Protein AF-A0A1C3KWG6-F1 (afdb_monomer_lite)

Organism: Plasmodium ovale (NCBI:txid36330)

Secondary structure (DSSP, 8-state):
-----------SS-B-------S--EEES-EEEEEEE-S-EEEEEEEEEEEEE-S-EEEEEEEEEEEEE-S-EEEEEEEEEEEEE-S-EEEEEEEEEEEEEEEEEEEEEEEEEEEEEEEEEEEEEEEEEEEEEEEEEEEEEEEEEEEEEEEEEEEEEEEEEEEEEEEEEEEEEEEEEEEEEEEEEEEEEEEEEEEEEEEEEEEEEEEEEEEEE-S-EEEEEEEEEEEEE-S-EEEEEEEEEEEEE---

Structure (mmCIF, N/CA/C/O backbone):
data_AF-A0A1C3KWG6-F1
#
_entry.id   AF-A0A1C3KWG6-F1
#
loop_
_atom_site.group_PDB
_atom_site.id
_atom_site.type_symbol
_atom_site.label_atom_id
_atom_site.label_alt_id
_atom_site.label_comp_id
_atom_site.label_asym_id
_atom_site.label_entity_id
_atom_site.label_seq_id
_atom_site.pdbx_PDB_ins_code
_atom_site.Cartn_x
_atom_site.Cartn_y
_atom_site.Cartn_z
_atom_site.occupancy
_atom_site.B_iso_or_equiv
_atom_site.auth_seq_id
_atom_site.auth_comp_id
_atom_site.auth_asym_id
_atom_site.auth_atom_id
_atom_site.pdbx_PDB_model_num
ATOM 1 N N . MET A 1 1 ? 31.123 5.265 -46.800 1.00 34.03 1 MET A N 1
ATOM 2 C CA . MET A 1 1 ? 32.255 5.069 -45.873 1.00 34.03 1 MET A CA 1
ATOM 3 C C . MET A 1 1 ? 31.812 4.047 -44.842 1.00 34.03 1 MET A C 1
ATOM 5 O O . MET A 1 1 ? 31.019 4.355 -43.964 1.00 34.03 1 MET A O 1
ATOM 9 N N . ILE A 1 2 ? 32.191 2.798 -45.090 1.00 34.59 2 ILE A N 1
ATOM 10 C CA . ILE A 1 2 ? 31.928 1.645 -44.231 1.00 34.59 2 ILE A CA 1
ATOM 11 C C . ILE A 1 2 ? 32.962 1.736 -43.113 1.00 34.59 2 ILE A C 1
ATOM 13 O O . ILE A 1 2 ? 34.151 1.772 -43.416 1.00 34.59 2 ILE A O 1
ATOM 17 N N . ILE A 1 3 ? 32.532 1.834 -41.855 1.00 31.34 3 ILE A N 1
ATOM 18 C CA . ILE A 1 3 ? 33.445 1.676 -40.721 1.00 31.34 3 ILE A CA 1
ATOM 19 C C . ILE A 1 3 ? 33.146 0.328 -40.083 1.00 31.34 3 ILE A C 1
ATOM 21 O O . ILE A 1 3 ? 32.025 0.036 -39.664 1.00 31.34 3 ILE A O 1
ATOM 25 N N . GLU A 1 4 ? 34.184 -0.495 -40.131 1.00 27.67 4 GLU A N 1
ATOM 26 C CA . GLU A 1 4 ? 34.243 -1.876 -39.707 1.00 27.67 4 GLU A CA 1
ATOM 27 C C . GLU A 1 4 ? 34.117 -2.075 -38.192 1.00 27.67 4 GLU A C 1
ATOM 29 O O . GLU A 1 4 ? 34.246 -1.179 -37.361 1.00 27.67 4 GLU A O 1
ATOM 34 N N . ARG A 1 5 ? 33.851 -3.347 -37.905 1.00 47.81 5 ARG A N 1
ATOM 35 C CA . ARG A 1 5 ? 33.629 -4.051 -36.648 1.00 47.81 5 ARG A CA 1
ATOM 36 C C . ARG A 1 5 ? 34.603 -3.701 -35.518 1.00 47.81 5 ARG A C 1
ATOM 38 O O . ARG A 1 5 ? 35.808 -3.633 -35.709 1.00 47.81 5 ARG A O 1
ATOM 45 N N . SER A 1 6 ? 34.094 -3.812 -34.293 1.00 29.27 6 SER A N 1
ATOM 46 C CA . SER A 1 6 ? 34.804 -4.591 -33.275 1.00 29.27 6 SER A CA 1
ATOM 47 C C . SER A 1 6 ? 33.807 -5.473 -32.534 1.00 29.27 6 SER A C 1
ATOM 49 O O . SER A 1 6 ? 33.132 -5.058 -31.593 1.00 29.27 6 SER A O 1
ATOM 51 N N . ILE A 1 7 ? 33.673 -6.707 -33.021 1.00 38.81 7 ILE A N 1
ATOM 52 C CA . ILE A 1 7 ? 33.045 -7.804 -32.286 1.00 38.81 7 ILE A CA 1
ATOM 53 C C . ILE A 1 7 ? 34.146 -8.351 -31.368 1.00 38.81 7 ILE A C 1
ATOM 55 O O . ILE A 1 7 ? 34.765 -9.370 -31.656 1.00 38.81 7 ILE A O 1
ATOM 59 N N . GLY A 1 8 ? 34.468 -7.604 -30.311 1.00 29.92 8 GLY A N 1
ATOM 60 C CA . GLY A 1 8 ? 35.350 -8.071 -29.246 1.00 29.92 8 GLY A CA 1
ATOM 61 C C . GLY A 1 8 ? 34.594 -9.053 -28.353 1.00 29.92 8 GLY A C 1
ATOM 62 O O . GLY A 1 8 ? 33.519 -8.724 -27.853 1.00 29.92 8 GLY A O 1
ATOM 63 N N . GLN A 1 9 ? 35.135 -10.263 -28.199 1.00 33.59 9 GLN A N 1
ATOM 64 C CA . GLN A 1 9 ? 34.603 -11.363 -27.390 1.00 33.59 9 GLN A CA 1
ATOM 65 C C . GLN A 1 9 ? 34.196 -10.915 -25.977 1.00 33.59 9 GLN A C 1
ATOM 67 O O . GLN A 1 9 ? 35.022 -10.788 -25.079 1.00 33.59 9 GLN A O 1
ATOM 72 N N . TYR A 1 10 ? 32.894 -10.777 -25.758 1.00 33.31 10 TYR A N 1
ATOM 73 C CA . TYR A 1 10 ? 32.278 -10.843 -24.438 1.00 33.31 10 TYR A CA 1
ATOM 74 C C . TYR A 1 10 ? 31.124 -11.847 -24.524 1.00 33.31 10 TYR A C 1
ATOM 76 O O . TYR A 1 10 ? 30.477 -11.923 -25.574 1.00 33.31 10 TYR A O 1
ATOM 84 N N . PRO A 1 11 ? 30.870 -12.658 -23.480 1.00 33.44 11 PRO A N 1
ATOM 85 C CA . PRO A 1 11 ? 29.883 -13.726 -23.561 1.00 33.44 11 PRO A CA 1
ATOM 86 C C . PRO A 1 11 ? 28.510 -13.155 -23.941 1.00 33.44 11 PRO A C 1
ATOM 88 O O . PRO A 1 11 ? 28.054 -12.152 -23.385 1.00 33.44 11 PRO A O 1
ATOM 91 N N . LEU A 1 12 ? 27.896 -13.800 -24.935 1.00 36.06 12 LEU A N 1
ATOM 92 C CA . LEU A 1 12 ? 26.602 -13.486 -25.540 1.00 36.06 12 LEU A CA 1
ATOM 93 C C . LEU A 1 12 ? 25.554 -13.142 -24.468 1.00 36.06 12 LEU A C 1
ATOM 95 O O . LEU A 1 12 ? 25.180 -13.996 -23.668 1.00 36.06 12 LEU A O 1
ATOM 99 N N . GLY A 1 13 ? 25.058 -11.900 -24.462 1.00 32.81 13 GLY A N 1
ATOM 100 C CA .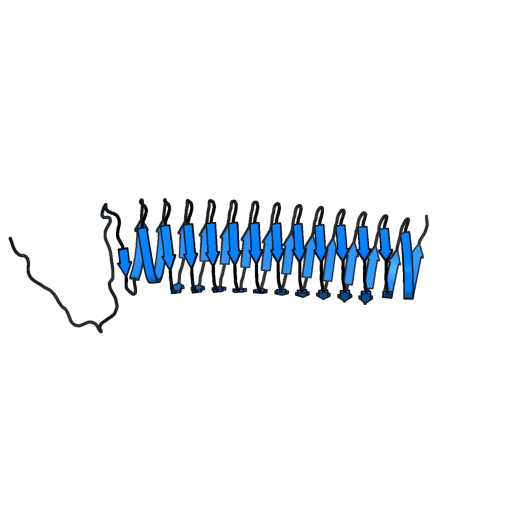 GLY A 1 13 ? 23.864 -11.547 -23.680 1.00 32.81 13 GLY A CA 1
ATOM 101 C C . GLY A 1 13 ? 23.829 -10.173 -23.010 1.00 32.81 13 GLY A C 1
ATOM 102 O O . GLY A 1 13 ? 22.926 -9.939 -22.211 1.00 32.81 13 GLY A O 1
ATOM 103 N N . CYS A 1 14 ? 24.761 -9.254 -23.281 1.00 30.66 14 CYS A N 1
ATOM 104 C CA . CYS A 1 14 ? 24.729 -7.921 -22.673 1.00 30.66 14 CYS A CA 1
ATOM 105 C C . CYS A 1 14 ? 24.905 -6.819 -23.723 1.00 30.66 14 CYS A C 1
ATOM 107 O O . CYS A 1 14 ? 26.022 -6.536 -24.142 1.00 30.66 14 CYS A O 1
ATOM 109 N N . ILE A 1 15 ? 23.804 -6.175 -24.123 1.00 42.44 15 ILE A N 1
ATOM 110 C CA . ILE A 1 15 ? 23.856 -4.947 -24.924 1.00 42.44 15 ILE A CA 1
ATOM 111 C C . ILE A 1 15 ? 23.944 -3.775 -23.936 1.00 42.44 15 ILE A C 1
ATOM 113 O O . ILE A 1 15 ? 23.009 -3.528 -23.173 1.00 42.44 15 ILE A O 1
ATOM 117 N N . ILE A 1 16 ? 25.079 -3.073 -23.919 1.00 36.88 16 ILE A N 1
ATOM 118 C CA . ILE A 1 16 ? 25.226 -1.794 -23.212 1.00 36.88 16 ILE A CA 1
ATOM 119 C C . ILE A 1 16 ? 24.807 -0.707 -24.201 1.00 36.88 16 ILE A C 1
ATOM 121 O O . ILE A 1 16 ? 25.561 -0.384 -25.115 1.00 36.88 16 ILE A O 1
ATOM 125 N N . VAL A 1 17 ? 23.602 -0.154 -24.050 1.00 44.22 17 VAL A N 1
ATOM 126 C CA . VAL A 1 17 ? 23.176 0.996 -24.858 1.00 44.22 17 VAL A CA 1
ATOM 127 C C . VAL A 1 17 ? 23.585 2.273 -24.124 1.00 44.22 17 VAL A C 1
ATOM 129 O O . VAL A 1 17 ? 23.125 2.541 -23.019 1.00 44.22 17 VAL A O 1
ATOM 132 N N . ARG A 1 18 ? 24.456 3.077 -24.738 1.00 35.81 18 ARG A N 1
ATOM 133 C CA . ARG A 1 18 ? 24.638 4.499 -24.413 1.00 35.81 18 ARG A CA 1
ATOM 134 C C . ARG A 1 18 ? 24.277 5.293 -25.664 1.00 35.81 18 ARG A C 1
ATOM 136 O O . ARG A 1 18 ? 24.975 5.161 -26.660 1.00 35.81 18 ARG A O 1
ATOM 143 N N . GLY A 1 19 ? 23.230 6.117 -25.619 1.00 35.59 19 GLY A N 1
ATOM 144 C CA . GLY A 1 19 ? 22.982 7.100 -26.680 1.00 35.59 19 GLY A CA 1
ATOM 145 C C . GLY A 1 19 ? 21.515 7.444 -26.928 1.00 35.59 19 GLY A C 1
ATOM 146 O O . GLY A 1 19 ? 20.677 6.567 -27.119 1.00 35.59 19 GLY A O 1
ATOM 147 N N . THR A 1 20 ? 21.243 8.748 -26.915 1.00 39.75 20 THR A N 1
ATOM 148 C CA . THR A 1 20 ? 19.972 9.438 -27.166 1.00 39.75 20 THR A CA 1
ATOM 149 C C . THR A 1 20 ? 19.601 9.415 -28.652 1.00 39.75 20 THR A C 1
ATOM 151 O O . THR A 1 20 ? 20.237 10.118 -29.432 1.00 39.75 20 THR A O 1
ATOM 154 N N . GLU A 1 21 ? 18.557 8.682 -29.049 1.00 36.41 21 GLU A N 1
ATOM 155 C CA . GLU A 1 21 ? 18.061 8.673 -30.437 1.00 36.41 21 GLU A CA 1
ATOM 156 C C . GLU A 1 21 ? 16.527 8.687 -30.495 1.00 36.41 21 GLU A C 1
ATOM 158 O O . GLU A 1 21 ? 15.856 8.002 -29.720 1.00 36.41 21 GLU A O 1
ATOM 163 N N . ARG A 1 22 ? 16.007 9.515 -31.413 1.00 41.75 22 ARG A N 1
ATOM 164 C CA . ARG A 1 22 ? 14.593 9.728 -31.751 1.00 41.75 22 ARG A CA 1
ATOM 165 C C . ARG A 1 22 ? 14.110 8.605 -32.665 1.00 41.75 22 ARG A C 1
ATOM 167 O O . ARG A 1 22 ? 14.510 8.592 -33.818 1.00 41.75 22 ARG A O 1
ATOM 174 N N . GLU A 1 23 ? 13.288 7.696 -32.147 1.00 38.88 23 GLU A N 1
ATOM 175 C CA . GLU A 1 23 ? 12.184 7.004 -32.842 1.00 38.88 23 GLU A CA 1
ATOM 176 C C . GLU A 1 23 ? 11.670 5.839 -31.983 1.00 38.88 23 GLU A C 1
ATOM 178 O O . GLU A 1 23 ? 12.400 5.289 -31.157 1.00 38.88 23 GLU A O 1
ATOM 183 N N . ARG A 1 24 ? 10.396 5.459 -32.179 1.00 46.84 24 ARG A N 1
ATOM 184 C CA . ARG A 1 24 ? 9.682 4.382 -31.465 1.00 46.84 24 ARG A CA 1
ATOM 185 C C . ARG A 1 24 ? 10.489 3.074 -31.443 1.00 46.84 24 ARG A C 1
ATOM 187 O O . ARG A 1 24 ? 10.349 2.228 -32.326 1.00 46.84 24 ARG A O 1
ATOM 194 N N . ARG A 1 25 ? 11.297 2.864 -30.402 1.00 53.19 25 ARG A N 1
ATOM 195 C CA . ARG A 1 25 ? 12.107 1.653 -30.236 1.00 53.19 25 ARG A CA 1
ATOM 196 C C . ARG A 1 25 ? 11.307 0.549 -29.542 1.00 53.19 25 ARG A C 1
ATOM 198 O O . ARG A 1 25 ? 10.801 0.720 -28.434 1.00 53.19 25 ARG A O 1
ATOM 205 N N . ARG A 1 26 ? 11.250 -0.622 -30.184 1.00 48.88 26 ARG A N 1
ATOM 206 C CA . ARG A 1 26 ? 11.032 -1.909 -29.509 1.00 48.88 26 ARG A CA 1
ATOM 207 C C . ARG A 1 26 ? 12.412 -2.438 -29.126 1.00 48.88 26 ARG A C 1
ATOM 209 O O . ARG A 1 26 ? 13.158 -2.858 -30.006 1.00 48.88 26 ARG A O 1
ATOM 216 N N . LYS A 1 27 ? 12.780 -2.386 -27.845 1.00 57.12 27 LYS A N 1
ATOM 217 C CA . LYS A 1 27 ? 14.028 -3.002 -27.365 1.00 57.12 27 LYS A CA 1
ATOM 218 C C . LYS A 1 27 ? 13.694 -4.356 -26.736 1.00 57.12 27 LYS A C 1
ATOM 220 O O . LYS A 1 27 ? 12.984 -4.406 -25.731 1.00 57.12 27 LYS A O 1
ATOM 225 N N . GLY A 1 28 ? 14.183 -5.440 -27.337 1.00 50.47 28 GLY A N 1
ATOM 226 C CA . GLY A 1 28 ? 14.086 -6.799 -26.800 1.00 50.47 28 GLY A CA 1
ATOM 227 C C . GLY A 1 28 ? 15.476 -7.360 -26.508 1.00 50.47 28 GLY A C 1
ATOM 228 O O . GLY A 1 28 ? 16.155 -7.740 -27.453 1.00 50.47 28 GLY A O 1
ATOM 229 N N . ALA A 1 29 ? 15.911 -7.348 -25.240 1.00 57.31 29 ALA A N 1
ATOM 230 C CA . ALA A 1 29 ? 17.139 -7.982 -24.717 1.00 57.31 29 ALA A CA 1
ATOM 231 C C . ALA A 1 29 ? 17.341 -7.652 -23.220 1.00 57.31 29 ALA A C 1
ATOM 233 O O . ALA A 1 29 ? 16.585 -6.879 -22.630 1.00 57.31 29 ALA A O 1
ATOM 234 N N . VAL A 1 30 ? 18.403 -8.207 -22.613 1.00 57.41 30 VAL A N 1
ATOM 235 C CA . VAL A 1 30 ? 18.930 -7.739 -21.322 1.00 57.41 30 VAL A CA 1
ATOM 236 C C . VAL A 1 30 ? 19.588 -6.366 -21.516 1.00 57.41 30 VAL A C 1
ATOM 238 O O . VAL A 1 30 ? 20.702 -6.291 -22.036 1.00 57.41 30 VAL A O 1
ATOM 241 N N . LEU A 1 31 ? 18.917 -5.287 -21.106 1.00 64.62 31 LEU A N 1
ATOM 242 C CA . LEU A 1 31 ? 19.487 -3.935 -21.136 1.00 64.62 31 LEU A CA 1
ATOM 243 C C . LEU A 1 31 ? 20.163 -3.645 -19.795 1.00 64.62 31 LEU A C 1
ATOM 245 O O . LEU A 1 31 ? 19.553 -3.811 -18.735 1.00 64.62 31 LEU A O 1
ATOM 249 N N . LYS A 1 32 ? 21.433 -3.230 -19.836 1.00 60.09 32 LYS A N 1
ATOM 250 C CA . LYS A 1 32 ? 22.165 -2.761 -18.652 1.00 60.09 32 LYS A CA 1
ATOM 251 C C . LYS A 1 32 ? 22.670 -1.340 -18.872 1.00 60.09 32 LYS A C 1
ATOM 253 O O . LYS A 1 32 ? 23.411 -1.116 -19.827 1.00 60.09 32 LYS A O 1
ATOM 258 N N . GLY A 1 33 ? 22.346 -0.410 -17.974 1.00 68.19 33 GLY A N 1
ATOM 259 C CA . GLY A 1 33 ? 22.846 0.965 -18.070 1.00 68.19 33 GLY A CA 1
ATOM 260 C C . GLY A 1 33 ? 21.931 2.019 -17.454 1.00 68.19 33 GLY A C 1
ATOM 261 O O . GLY A 1 33 ? 21.062 1.701 -16.651 1.00 68.19 33 GLY A O 1
ATOM 262 N N . ASN A 1 34 ? 22.175 3.280 -17.811 1.00 65.44 34 ASN A N 1
ATOM 263 C CA . ASN A 1 34 ? 21.267 4.380 -17.504 1.00 65.44 34 ASN A CA 1
ATOM 264 C C . ASN A 1 34 ? 20.512 4.745 -18.786 1.00 65.44 34 ASN A C 1
ATOM 266 O O . ASN A 1 34 ? 21.134 5.285 -19.705 1.00 65.44 34 ASN A O 1
ATOM 270 N N . ASP A 1 35 ? 19.207 4.491 -18.835 1.00 69.75 35 ASP A N 1
ATOM 271 C CA . ASP A 1 35 ? 18.368 4.854 -19.976 1.00 69.75 35 ASP A CA 1
ATOM 272 C C . ASP A 1 35 ? 17.590 6.137 -19.657 1.00 69.75 35 ASP A C 1
ATOM 274 O O . ASP A 1 35 ? 16.872 6.226 -18.664 1.00 69.75 35 ASP A O 1
ATOM 278 N N . ASN A 1 36 ? 17.730 7.154 -20.510 1.00 70.38 36 ASN A N 1
ATOM 279 C CA . ASN A 1 36 ? 16.960 8.396 -20.424 1.00 70.38 36 ASN A CA 1
ATOM 280 C C . ASN A 1 36 ? 16.090 8.528 -21.675 1.00 70.38 36 ASN A C 1
ATOM 282 O O . ASN A 1 36 ? 16.565 9.011 -22.707 1.00 70.38 36 ASN A O 1
ATOM 286 N N . GLU A 1 37 ? 14.824 8.125 -21.589 1.00 68.25 37 GLU A N 1
ATOM 287 C CA . GLU A 1 37 ? 13.905 8.144 -22.732 1.00 68.25 37 GLU A CA 1
ATOM 288 C C . GLU A 1 37 ? 12.893 9.292 -22.607 1.00 68.25 37 GLU A C 1
ATOM 290 O O . GLU A 1 37 ? 12.307 9.550 -21.550 1.00 68.25 37 GLU A O 1
ATOM 295 N N . ARG A 1 38 ? 12.739 10.050 -23.699 1.00 63.03 38 ARG A N 1
ATOM 296 C CA . ARG A 1 38 ? 11.877 11.243 -23.754 1.00 63.03 38 ARG A CA 1
ATOM 297 C C . ARG A 1 38 ? 10.546 11.002 -24.469 1.00 63.03 38 ARG A C 1
ATOM 299 O O . ARG A 1 38 ? 9.692 11.867 -24.381 1.00 63.03 38 ARG A O 1
ATOM 306 N N . GLU A 1 39 ? 10.382 9.862 -25.136 1.00 65.31 39 GLU A N 1
ATOM 307 C CA . GLU A 1 39 ? 9.211 9.520 -25.953 1.00 65.31 39 GLU A CA 1
ATOM 308 C C . GLU A 1 39 ? 8.682 8.116 -25.612 1.00 65.31 39 GLU A C 1
ATOM 310 O O . GLU A 1 39 ? 9.255 7.383 -24.796 1.00 65.31 39 GLU A O 1
ATOM 315 N N . ARG A 1 40 ? 7.576 7.726 -26.259 1.00 68.19 40 ARG A N 1
ATOM 316 C CA . ARG A 1 40 ? 6.922 6.433 -26.037 1.00 68.19 40 ARG A CA 1
ATOM 317 C C . ARG A 1 40 ? 7.730 5.260 -26.556 1.00 68.19 40 ARG A C 1
ATOM 319 O O . ARG A 1 40 ? 8.132 5.239 -27.719 1.00 68.19 40 ARG A O 1
ATOM 326 N N . HIS A 1 41 ? 7.847 4.229 -25.734 1.00 71.56 41 HIS A N 1
ATOM 327 C CA . HIS A 1 41 ? 8.634 3.054 -26.073 1.00 71.56 41 HIS A CA 1
ATOM 328 C C . HIS A 1 41 ? 8.120 1.789 -25.369 1.00 71.56 41 HIS A C 1
ATOM 330 O O . HIS A 1 41 ? 7.331 1.843 -24.421 1.00 71.56 41 HIS A O 1
ATOM 336 N N . LEU A 1 42 ? 8.534 0.637 -25.900 1.00 75.81 42 LEU A N 1
ATOM 337 C CA . LEU A 1 42 ? 8.199 -0.694 -25.396 1.00 75.81 42 LEU A CA 1
ATOM 338 C C . LEU A 1 42 ? 9.499 -1.440 -25.101 1.00 75.81 42 LEU A C 1
ATOM 340 O O . LEU A 1 42 ? 10.281 -1.713 -26.019 1.00 75.81 42 LEU A O 1
ATOM 344 N N . LYS A 1 43 ? 9.704 -1.797 -23.832 1.00 76.00 43 LYS A N 1
ATOM 345 C CA . LYS A 1 43 ? 10.835 -2.623 -23.399 1.00 76.00 43 LYS A CA 1
ATOM 346 C C . LYS A 1 43 ? 10.330 -3.991 -22.971 1.00 76.00 43 LYS A C 1
ATOM 348 O O . LYS A 1 43 ? 9.451 -4.093 -22.115 1.00 76.00 43 LYS A O 1
ATOM 353 N N . ILE A 1 44 ? 10.898 -5.039 -23.557 1.00 77.88 44 ILE A N 1
ATOM 354 C CA . ILE A 1 44 ? 10.585 -6.423 -23.196 1.00 77.88 44 ILE A CA 1
ATOM 355 C C . ILE A 1 44 ? 11.886 -7.135 -22.830 1.00 77.88 44 ILE A C 1
ATOM 357 O O . ILE A 1 44 ? 12.805 -7.204 -23.645 1.00 77.88 44 ILE A O 1
ATOM 361 N N . GLY A 1 45 ? 11.971 -7.674 -21.614 1.00 80.00 45 GLY A N 1
ATOM 362 C CA . GLY A 1 45 ? 13.127 -8.448 -21.159 1.00 80.00 45 GLY A CA 1
ATOM 363 C C . GLY A 1 45 ? 13.583 -8.119 -19.740 1.00 80.00 45 GLY A C 1
ATOM 364 O O . GLY A 1 45 ? 12.805 -7.668 -18.900 1.00 80.00 45 GLY A O 1
ATOM 365 N N . ALA A 1 46 ? 14.856 -8.399 -19.451 1.00 78.81 46 ALA A N 1
ATOM 366 C CA . ALA A 1 46 ? 15.457 -8.092 -18.158 1.00 78.81 46 ALA A CA 1
ATOM 367 C C . ALA A 1 46 ? 16.173 -6.734 -18.210 1.00 78.81 46 ALA A C 1
ATOM 369 O O . ALA A 1 46 ? 17.230 -6.617 -18.827 1.00 78.81 46 ALA A O 1
ATOM 370 N N . LEU A 1 47 ? 15.623 -5.713 -17.557 1.00 78.69 47 LEU A N 1
ATOM 371 C CA . LEU A 1 47 ? 16.244 -4.391 -17.463 1.00 78.69 47 LEU A CA 1
ATOM 372 C C . LEU A 1 47 ? 16.998 -4.272 -16.143 1.00 78.69 47 LEU A C 1
ATOM 374 O O . LEU A 1 47 ? 16.477 -4.637 -15.084 1.00 78.69 47 LEU A O 1
ATOM 378 N N . LYS A 1 48 ? 18.233 -3.773 -16.191 1.00 78.56 48 LYS A N 1
ATOM 379 C CA . LYS A 1 48 ? 19.030 -3.520 -14.992 1.00 78.56 48 LYS A CA 1
ATOM 380 C C . LYS A 1 48 ? 19.712 -2.157 -15.053 1.00 78.56 48 LYS A C 1
ATOM 382 O O . LYS A 1 48 ? 20.569 -1.949 -15.906 1.00 78.56 48 LYS A O 1
ATOM 387 N N . GLY A 1 49 ? 19.459 -1.293 -14.075 1.00 78.81 49 GLY A N 1
ATOM 388 C CA . GLY A 1 49 ? 20.136 0.002 -13.981 1.00 78.81 49 GLY A CA 1
ATOM 389 C C . GLY A 1 49 ? 19.224 1.130 -13.522 1.00 78.81 49 GLY A C 1
ATOM 390 O O . GLY A 1 49 ? 18.359 0.888 -12.685 1.00 78.81 49 GLY A O 1
ATOM 391 N N . ASN A 1 50 ? 19.471 2.353 -13.998 1.00 77.31 50 ASN A N 1
ATOM 392 C CA . ASN A 1 50 ? 18.605 3.490 -13.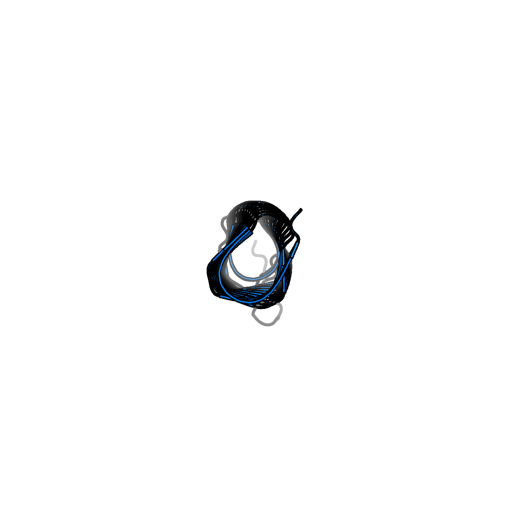692 1.00 77.31 50 ASN A CA 1
ATOM 393 C C . ASN A 1 50 ? 17.851 3.930 -14.948 1.00 77.31 50 ASN A C 1
ATOM 395 O O . ASN A 1 50 ? 18.478 4.427 -15.884 1.00 77.31 50 ASN A O 1
ATOM 399 N N . ASP A 1 51 ? 16.529 3.825 -14.933 1.00 77.50 51 ASP A N 1
ATOM 400 C CA . ASP A 1 51 ? 15.688 4.253 -16.047 1.00 77.50 51 ASP A CA 1
ATOM 401 C C . ASP A 1 51 ? 14.970 5.550 -15.657 1.00 77.50 51 ASP A C 1
ATOM 403 O O . ASP A 1 51 ? 14.253 5.597 -14.659 1.00 77.50 51 ASP A O 1
ATOM 407 N N . ASN A 1 52 ? 15.162 6.626 -16.427 1.00 78.69 52 ASN A N 1
ATOM 408 C CA . ASN A 1 52 ? 14.390 7.859 -16.271 1.00 78.69 52 ASN A CA 1
ATOM 409 C C . ASN A 1 52 ? 13.554 8.121 -17.520 1.00 78.69 52 ASN A C 1
ATOM 411 O O . ASN A 1 52 ? 14.088 8.415 -18.594 1.00 78.69 52 ASN A O 1
ATOM 415 N N . GLU A 1 53 ? 12.236 8.095 -17.365 1.00 74.19 53 GLU A N 1
ATOM 416 C CA . GLU A 1 53 ? 11.315 8.151 -18.496 1.00 74.19 53 GLU A CA 1
ATOM 417 C C . GLU A 1 53 ? 10.309 9.284 -18.304 1.00 74.19 53 GLU A C 1
ATOM 419 O O . GLU A 1 53 ? 9.735 9.488 -17.228 1.00 74.19 53 GLU A O 1
ATOM 424 N N . ARG A 1 54 ? 10.177 10.113 -19.344 1.00 71.69 54 ARG A N 1
ATOM 425 C CA . ARG A 1 54 ? 9.360 11.333 -19.278 1.00 71.69 54 ARG A CA 1
ATOM 426 C C . ARG A 1 54 ? 7.938 11.148 -19.792 1.00 71.69 54 ARG A C 1
ATOM 428 O O . ARG A 1 54 ? 7.076 11.898 -19.362 1.00 71.69 54 ARG A O 1
ATOM 435 N N . GLU A 1 55 ? 7.716 10.178 -20.673 1.00 73.25 55 GLU A N 1
ATOM 436 C CA . GLU A 1 55 ? 6.439 9.937 -21.349 1.00 73.25 55 GLU A CA 1
ATOM 437 C C . GLU A 1 55 ? 5.987 8.471 -21.229 1.00 73.25 55 GLU A C 1
ATOM 439 O O . GLU A 1 55 ? 6.664 7.627 -20.637 1.00 73.25 55 GLU A O 1
ATOM 444 N N . ARG A 1 56 ? 4.829 8.170 -21.837 1.00 71.81 56 ARG A N 1
ATOM 445 C CA . ARG A 1 56 ? 4.150 6.876 -21.736 1.00 71.81 56 ARG A CA 1
ATOM 446 C C . ARG A 1 56 ? 4.975 5.715 -22.255 1.00 71.81 56 ARG A C 1
ATOM 448 O O . ARG A 1 56 ? 5.356 5.713 -23.422 1.00 71.81 56 ARG A O 1
ATOM 455 N N . HIS A 1 57 ? 5.087 4.658 -21.474 1.00 76.81 57 HIS A N 1
ATOM 456 C CA . HIS A 1 57 ? 5.827 3.474 -21.888 1.00 76.81 57 HIS A CA 1
ATOM 457 C C . HIS A 1 57 ? 5.246 2.193 -21.283 1.00 76.81 57 HIS A C 1
ATOM 459 O O . HIS A 1 57 ? 4.445 2.215 -20.343 1.00 76.81 57 HIS A O 1
ATOM 465 N N . LEU A 1 58 ? 5.629 1.068 -21.884 1.00 81.94 58 LEU A N 1
ATOM 466 C CA . LEU A 1 58 ? 5.257 -0.274 -21.450 1.00 81.94 58 LEU A CA 1
ATOM 467 C C . LEU A 1 58 ? 6.532 -1.081 -21.211 1.00 81.94 58 LEU A C 1
ATOM 469 O O . LEU A 1 58 ? 7.331 -1.273 -22.132 1.00 81.94 58 LEU A O 1
ATOM 473 N N . LYS A 1 59 ? 6.703 -1.575 -19.985 1.00 82.88 59 LYS A N 1
ATOM 474 C CA . LYS A 1 59 ? 7.790 -2.484 -19.618 1.00 82.88 59 LYS A CA 1
ATOM 475 C C . LYS A 1 59 ? 7.226 -3.853 -19.282 1.00 82.88 59 LYS A C 1
ATOM 477 O O . LYS A 1 59 ? 6.354 -3.976 -18.425 1.00 82.88 59 LYS A O 1
ATOM 482 N N . VAL A 1 60 ? 7.742 -4.889 -19.933 1.00 83.94 60 VAL A N 1
ATOM 483 C CA . VAL A 1 60 ? 7.356 -6.278 -19.666 1.00 83.94 60 VAL A CA 1
ATOM 484 C C . VAL A 1 60 ? 8.598 -7.102 -19.350 1.00 83.94 60 VAL A C 1
ATOM 486 O O . VAL A 1 60 ? 9.475 -7.256 -20.197 1.00 83.94 60 VAL A O 1
ATOM 489 N N . GLY A 1 61 ? 8.676 -7.656 -18.142 1.00 84.75 61 GLY A N 1
ATOM 490 C CA . GLY A 1 61 ? 9.746 -8.565 -17.736 1.00 84.75 61 GLY A CA 1
ATOM 491 C C . GLY A 1 61 ? 10.310 -8.289 -16.344 1.00 84.75 61 GLY A C 1
ATOM 492 O O . GLY A 1 61 ? 9.581 -7.966 -15.407 1.00 84.75 61 GLY A O 1
ATOM 493 N N . ALA A 1 62 ? 11.616 -8.502 -16.181 1.00 84.19 62 ALA A N 1
ATOM 494 C CA . ALA A 1 62 ? 12.295 -8.373 -14.894 1.00 84.19 62 ALA A CA 1
ATOM 495 C C . ALA A 1 62 ? 13.054 -7.045 -14.824 1.00 84.19 62 ALA A C 1
ATOM 497 O O . ALA A 1 62 ? 14.055 -6.865 -15.509 1.00 84.19 62 ALA A O 1
ATOM 498 N N . LEU A 1 63 ? 12.600 -6.136 -13.972 1.00 83.38 63 LEU A N 1
ATOM 499 C CA . LEU A 1 63 ? 13.150 -4.798 -13.793 1.00 83.38 63 LEU A CA 1
ATOM 500 C C . LEU A 1 63 ? 13.945 -4.762 -12.492 1.00 83.38 63 LEU A C 1
ATOM 502 O O . LEU A 1 63 ? 13.422 -5.107 -11.431 1.00 83.38 63 LEU A O 1
ATOM 506 N N . LYS A 1 64 ? 15.230 -4.407 -12.557 1.00 84.69 64 LYS A N 1
ATOM 507 C CA . LYS A 1 64 ? 16.090 -4.322 -11.374 1.00 84.69 64 LYS A CA 1
ATOM 508 C C . LYS A 1 64 ? 16.881 -3.018 -11.329 1.00 84.69 64 LYS A C 1
ATOM 510 O O . LYS A 1 64 ? 17.852 -2.874 -12.065 1.00 84.69 64 LYS A O 1
ATOM 515 N N . GLY A 1 65 ? 16.594 -2.156 -10.363 1.00 84.31 65 GLY A N 1
ATOM 516 C CA . GLY A 1 65 ? 17.356 -0.927 -10.152 1.00 84.31 65 GLY A CA 1
ATOM 517 C C . GLY A 1 65 ? 16.487 0.232 -9.689 1.00 84.31 65 GLY A C 1
ATOM 518 O O . GLY A 1 65 ? 15.614 0.012 -8.852 1.00 84.31 65 GLY A O 1
ATOM 519 N N . ASN A 1 66 ? 16.777 1.442 -10.169 1.00 82.81 66 ASN A N 1
ATOM 520 C CA . ASN A 1 66 ? 15.972 2.618 -9.851 1.00 82.81 66 ASN A CA 1
ATOM 521 C C . ASN A 1 66 ? 15.210 3.084 -11.090 1.00 82.81 66 ASN A C 1
ATOM 523 O O . ASN A 1 66 ? 15.832 3.529 -12.052 1.00 82.81 66 ASN A O 1
ATOM 527 N N . ASP A 1 67 ? 13.888 3.051 -11.029 1.00 82.38 67 ASP A N 1
ATOM 528 C CA . ASP A 1 67 ? 13.031 3.567 -12.090 1.00 82.38 67 ASP A CA 1
ATOM 529 C C . ASP A 1 67 ? 12.429 4.900 -11.627 1.00 82.38 67 ASP A C 1
ATOM 531 O O . ASP A 1 67 ? 11.919 5.013 -10.512 1.00 82.38 67 ASP A O 1
ATOM 535 N N . ASN A 1 68 ? 12.530 5.941 -12.454 1.00 82.94 68 ASN A N 1
ATOM 536 C CA . ASN A 1 68 ? 11.898 7.234 -12.205 1.00 82.94 68 ASN A CA 1
ATOM 537 C C . ASN A 1 68 ? 11.035 7.632 -13.401 1.00 82.94 68 ASN A C 1
ATOM 539 O O . ASN A 1 68 ? 11.546 7.976 -14.472 1.00 82.94 68 ASN A O 1
ATOM 543 N N . GLU A 1 69 ? 9.725 7.671 -13.198 1.00 78.31 69 GLU A N 1
ATOM 544 C CA . GLU A 1 69 ? 8.764 7.821 -14.286 1.00 78.31 69 GLU A CA 1
ATOM 545 C C . GLU A 1 69 ? 7.840 9.005 -14.018 1.00 78.31 69 GLU A C 1
ATOM 547 O O . GLU A 1 69 ? 7.305 9.201 -12.920 1.00 78.31 69 GLU A O 1
ATOM 552 N N . ARG A 1 70 ? 7.731 9.888 -15.015 1.00 77.50 70 ARG A N 1
ATOM 553 C CA . ARG A 1 70 ? 6.979 11.139 -14.861 1.00 77.50 70 ARG A CA 1
ATOM 554 C C . ARG A 1 70 ? 5.515 11.007 -15.252 1.00 77.50 70 ARG A C 1
ATOM 556 O O . ARG A 1 70 ? 4.699 11.666 -14.623 1.00 77.50 70 ARG A O 1
ATOM 563 N N . GLU A 1 71 ? 5.194 10.177 -16.239 1.00 76.62 71 GLU A N 1
ATOM 564 C CA . GLU A 1 71 ? 3.839 10.064 -16.777 1.00 76.62 71 GLU A CA 1
ATOM 565 C C . GLU A 1 71 ? 3.491 8.636 -17.218 1.00 76.62 71 GLU A C 1
ATOM 567 O O . GLU A 1 71 ? 4.259 8.007 -17.941 1.00 76.62 71 GLU A O 1
ATOM 572 N N . ARG A 1 72 ? 2.258 8.207 -16.911 1.00 74.75 72 ARG A N 1
ATOM 573 C CA . ARG A 1 72 ? 1.469 7.167 -17.601 1.00 74.75 72 ARG A CA 1
ATOM 574 C C . ARG A 1 72 ? 2.233 5.954 -18.110 1.00 74.75 72 ARG A C 1
ATOM 576 O O . ARG A 1 72 ? 2.456 5.818 -19.314 1.00 74.75 72 ARG A O 1
ATOM 583 N N . HIS A 1 73 ? 2.429 4.981 -17.242 1.00 80.12 73 HIS A N 1
ATOM 584 C CA . HIS A 1 73 ? 3.143 3.762 -17.592 1.00 80.12 73 HIS A CA 1
ATOM 585 C C . HIS A 1 73 ? 2.449 2.491 -17.121 1.00 80.12 73 HIS A C 1
ATOM 587 O O . HIS A 1 73 ? 1.580 2.482 -16.243 1.00 80.12 73 HIS A O 1
ATOM 593 N N . LEU A 1 74 ? 2.832 1.402 -17.781 1.00 85.31 74 LEU A N 1
ATOM 594 C CA . LEU A 1 74 ? 2.391 0.053 -17.478 1.00 85.31 74 LEU A CA 1
ATOM 595 C C . LEU A 1 74 ? 3.623 -0.830 -17.316 1.00 85.31 74 LEU A C 1
ATOM 597 O O . LEU A 1 74 ? 4.398 -0.997 -18.260 1.00 85.31 74 LEU A O 1
ATOM 601 N N . LYS A 1 75 ? 3.781 -1.423 -16.135 1.00 86.75 75 LYS A N 1
ATOM 602 C CA . LYS A 1 75 ? 4.832 -2.407 -15.876 1.00 86.75 75 LYS A CA 1
ATOM 603 C C . LYS A 1 75 ? 4.219 -3.759 -15.584 1.00 86.75 75 LYS A C 1
ATOM 605 O O . LYS A 1 75 ? 3.348 -3.883 -14.726 1.00 86.75 75 LYS A O 1
ATOM 610 N N . ILE A 1 76 ? 4.688 -4.781 -16.284 1.00 88.19 76 ILE A N 1
ATOM 611 C CA . ILE A 1 76 ? 4.227 -6.154 -16.113 1.00 88.19 76 ILE A CA 1
ATOM 612 C C . ILE A 1 76 ? 5.434 -7.041 -15.824 1.00 88.19 76 ILE A C 1
ATOM 614 O O . ILE A 1 76 ? 6.321 -7.172 -16.663 1.00 88.19 76 ILE A O 1
ATOM 618 N N . GLY A 1 77 ? 5.468 -7.677 -14.656 1.00 87.81 77 GLY A N 1
ATOM 619 C CA . GLY A 1 77 ? 6.484 -8.663 -14.298 1.00 87.81 77 GLY A CA 1
ATOM 620 C C . GLY A 1 77 ? 7.076 -8.468 -12.905 1.00 87.81 77 GLY A C 1
ATOM 621 O O . GLY A 1 77 ? 6.358 -8.237 -11.934 1.00 87.81 77 GLY A O 1
ATOM 622 N N . VAL A 1 78 ? 8.390 -8.654 -12.780 1.00 87.88 78 VAL A N 1
ATOM 623 C CA . VAL A 1 78 ? 9.084 -8.634 -11.485 1.00 87.88 78 VAL A CA 1
ATOM 624 C C . VAL A 1 78 ? 9.911 -7.365 -11.368 1.00 87.88 78 VAL A C 1
ATOM 626 O O . VAL A 1 78 ? 10.932 -7.239 -12.034 1.00 87.88 78 VAL A O 1
ATOM 629 N N . LEU A 1 79 ? 9.516 -6.472 -10.469 1.00 86.81 79 LEU A N 1
ATOM 630 C CA . LEU A 1 79 ? 10.212 -5.227 -10.160 1.00 86.81 79 LEU A CA 1
ATOM 631 C C . LEU A 1 79 ? 10.999 -5.367 -8.863 1.00 86.81 79 LEU A C 1
ATOM 633 O O . LEU A 1 79 ? 10.474 -5.800 -7.837 1.00 86.81 79 LEU A O 1
ATOM 637 N N . LYS A 1 80 ? 12.286 -5.030 -8.903 1.00 88.56 80 LYS A N 1
ATOM 638 C CA . LYS A 1 80 ? 13.195 -5.095 -7.759 1.00 88.56 80 LYS A CA 1
ATOM 639 C C . LYS A 1 80 ? 14.008 -3.811 -7.646 1.00 88.56 80 LYS A C 1
ATOM 641 O O . LYS A 1 80 ? 14.894 -3.592 -8.462 1.00 88.56 80 LYS A O 1
ATOM 646 N N . GLY A 1 81 ? 13.824 -3.049 -6.575 1.00 87.75 81 GLY A N 1
ATOM 647 C CA . GLY A 1 81 ? 14.624 -1.853 -6.305 1.00 87.75 81 GLY A CA 1
ATOM 648 C C . GLY A 1 81 ? 13.772 -0.673 -5.865 1.00 87.75 81 GLY A C 1
ATOM 649 O O . GLY A 1 81 ? 12.831 -0.879 -5.102 1.00 87.75 81 GLY A O 1
ATOM 650 N N . ASN A 1 82 ? 14.142 0.536 -6.284 1.00 85.88 82 ASN A N 1
ATOM 651 C CA . ASN A 1 82 ? 13.363 1.732 -5.979 1.00 85.88 82 ASN A CA 1
ATOM 652 C C . ASN A 1 82 ? 12.580 2.161 -7.212 1.00 85.88 82 ASN A C 1
ATOM 654 O O . ASN A 1 82 ? 13.150 2.272 -8.293 1.00 85.88 82 ASN A O 1
ATOM 658 N N . ASP A 1 83 ? 11.304 2.438 -7.034 1.00 85.25 83 ASP A N 1
ATOM 659 C CA . ASP A 1 83 ? 10.440 2.914 -8.098 1.00 85.25 83 ASP A CA 1
ATOM 660 C C . ASP A 1 83 ? 9.810 4.234 -7.657 1.00 85.25 83 ASP A C 1
ATOM 662 O O . ASP A 1 83 ? 9.281 4.328 -6.550 1.00 85.25 83 ASP A O 1
ATOM 666 N N . ASN A 1 84 ? 9.970 5.289 -8.455 1.00 86.06 84 ASN A N 1
ATOM 667 C CA . ASN A 1 84 ? 9.440 6.610 -8.139 1.00 86.06 84 ASN A CA 1
ATOM 668 C C . ASN A 1 84 ? 8.599 7.133 -9.292 1.00 86.06 84 ASN A C 1
ATOM 670 O O . ASN A 1 84 ? 9.106 7.457 -10.369 1.00 86.06 84 ASN A O 1
ATOM 674 N N . GLU A 1 85 ? 7.317 7.320 -9.026 1.00 81.12 85 GLU A N 1
ATOM 675 C CA . GLU A 1 85 ? 6.333 7.502 -10.077 1.00 81.12 85 GLU A CA 1
ATOM 676 C C . GLU A 1 85 ? 5.439 8.699 -9.762 1.00 81.12 85 GLU A C 1
ATOM 678 O O . GLU A 1 85 ? 4.948 8.882 -8.643 1.00 81.12 85 GLU A O 1
ATOM 683 N N . ARG A 1 86 ? 5.311 9.611 -10.731 1.00 81.31 86 ARG A N 1
ATOM 684 C CA . ARG A 1 86 ? 4.629 10.891 -10.493 1.00 81.31 86 ARG A CA 1
ATOM 685 C C . ARG A 1 86 ? 3.154 10.861 -10.855 1.00 81.31 86 ARG A C 1
ATOM 687 O O . ARG A 1 86 ? 2.371 11.427 -10.106 1.00 81.31 86 ARG A O 1
ATOM 694 N N . GLU A 1 87 ? 2.775 10.223 -11.956 1.00 79.56 87 GLU A N 1
ATOM 695 C CA . GLU A 1 87 ? 1.392 10.266 -12.431 1.00 79.56 87 GLU A CA 1
ATOM 696 C C . GLU A 1 87 ? 0.947 8.965 -13.093 1.00 79.56 87 GLU A C 1
ATOM 698 O O . GLU A 1 87 ? 1.576 8.501 -14.042 1.00 79.56 87 GLU A O 1
ATOM 703 N N . ARG A 1 88 ? -0.234 8.489 -12.675 1.00 78.25 88 ARG A N 1
ATOM 704 C CA . ARG A 1 88 ? -1.085 7.473 -13.308 1.00 78.25 88 ARG A CA 1
ATOM 705 C C . ARG A 1 88 ? -0.372 6.222 -13.780 1.00 78.25 88 ARG A C 1
ATOM 707 O O . ARG A 1 88 ? 0.091 6.184 -14.912 1.00 78.25 88 ARG A O 1
ATOM 714 N N . HIS A 1 89 ? -0.471 5.126 -13.043 1.00 82.69 89 HIS A N 1
ATOM 715 C CA . HIS A 1 89 ? 0.165 3.898 -13.514 1.00 82.69 89 HIS A CA 1
ATOM 716 C C . HIS A 1 89 ? -0.470 2.614 -13.065 1.00 82.69 89 HIS A C 1
ATOM 718 O O . HIS A 1 89 ? -1.302 2.567 -12.160 1.00 82.69 89 HIS A O 1
ATOM 724 N N . LEU A 1 90 ? -0.044 1.570 -13.762 1.00 87.75 90 LEU A N 1
ATOM 725 C CA . LEU A 1 90 ? -0.476 0.212 -13.559 1.00 87.75 90 LEU A CA 1
ATOM 726 C C . LEU A 1 90 ? 0.747 -0.694 -13.443 1.00 87.75 90 LEU A C 1
ATOM 728 O O . LEU A 1 90 ? 1.525 -0.830 -14.388 1.00 87.75 90 LEU A O 1
ATOM 732 N N . LYS A 1 91 ? 0.895 -1.347 -12.293 1.00 88.81 91 LYS A N 1
ATOM 733 C CA . LYS A 1 91 ? 1.904 -2.384 -12.076 1.00 88.81 91 LYS A CA 1
ATOM 734 C C . LYS A 1 91 ? 1.223 -3.717 -11.874 1.00 88.81 91 LYS A C 1
ATOM 736 O O . LYS A 1 91 ? 0.372 -3.860 -11.002 1.00 88.81 91 LYS A O 1
ATOM 741 N N . ILE A 1 92 ? 1.618 -4.704 -12.660 1.00 90.50 92 ILE A N 1
ATOM 742 C CA . ILE A 1 92 ? 1.089 -6.059 -12.574 1.00 90.50 92 ILE A CA 1
ATOM 743 C C . ILE A 1 92 ? 2.255 -7.012 -12.338 1.00 90.50 92 ILE A C 1
ATOM 745 O O . ILE A 1 92 ? 3.122 -7.165 -13.193 1.00 90.50 92 ILE A O 1
ATOM 749 N N . GLY A 1 93 ? 2.275 -7.678 -11.188 1.00 89.38 93 GLY A N 1
ATOM 750 C CA . GLY A 1 93 ? 3.248 -8.711 -10.857 1.00 89.38 93 GLY A CA 1
ATOM 751 C C . GLY A 1 93 ? 3.848 -8.558 -9.462 1.00 89.38 93 GLY A C 1
ATOM 752 O O . GLY A 1 93 ? 3.159 -8.219 -8.503 1.00 89.38 93 GLY A O 1
ATOM 753 N N . ALA A 1 94 ? 5.127 -8.899 -9.320 1.00 89.38 94 ALA A N 1
ATOM 754 C CA . ALA A 1 94 ? 5.800 -8.915 -8.026 1.00 89.38 94 ALA A CA 1
ATOM 755 C C . ALA A 1 94 ? 6.709 -7.692 -7.879 1.00 89.38 94 ALA A C 1
ATOM 757 O O . ALA A 1 94 ? 7.715 -7.598 -8.582 1.00 89.38 94 ALA A O 1
ATOM 758 N N . LEU A 1 95 ? 6.396 -6.796 -6.942 1.00 87.88 95 LEU A N 1
ATOM 759 C CA . LEU A 1 95 ? 7.229 -5.638 -6.614 1.00 87.88 95 LEU A CA 1
ATOM 760 C C . LEU A 1 95 ? 7.988 -5.908 -5.317 1.00 87.88 95 LEU A C 1
ATOM 762 O O . LEU A 1 95 ? 7.410 -6.324 -4.310 1.00 87.88 95 LEU A O 1
ATOM 766 N N . LYS A 1 96 ? 9.300 -5.683 -5.325 1.00 90.50 96 LYS A N 1
ATOM 767 C CA . LYS A 1 96 ? 10.147 -5.816 -4.142 1.00 90.50 96 LYS A CA 1
ATOM 768 C C . LYS A 1 96 ? 11.077 -4.617 -3.995 1.00 90.50 96 LYS A C 1
ATOM 770 O O . LYS A 1 96 ? 11.979 -4.450 -4.809 1.00 90.50 96 LYS A O 1
ATOM 775 N N . GLY A 1 97 ? 10.964 -3.889 -2.892 1.00 89.75 97 GLY A N 1
ATOM 776 C CA . GLY A 1 97 ? 11.834 -2.756 -2.579 1.00 89.75 97 GLY A CA 1
ATOM 777 C C . GLY A 1 97 ? 11.042 -1.554 -2.088 1.00 89.75 97 GLY A C 1
ATOM 778 O O . GLY A 1 97 ? 10.114 -1.744 -1.306 1.00 89.75 97 GLY A O 1
ATOM 779 N N . ASN A 1 98 ? 11.444 -0.351 -2.493 1.00 87.81 98 ASN A N 1
ATOM 780 C CA . ASN A 1 98 ? 10.719 0.866 -2.143 1.00 87.81 98 ASN A CA 1
ATOM 781 C C . ASN A 1 98 ? 9.936 1.355 -3.352 1.00 87.81 98 ASN A C 1
ATOM 783 O O . ASN A 1 98 ? 10.503 1.486 -4.434 1.00 87.81 98 ASN A O 1
ATOM 787 N N . ASP A 1 99 ? 8.670 1.659 -3.149 1.00 87.06 99 ASP A N 1
ATOM 788 C CA . ASP A 1 99 ? 7.808 2.226 -4.168 1.00 87.06 99 ASP A CA 1
ATOM 789 C C . ASP A 1 99 ? 7.263 3.559 -3.654 1.00 87.06 99 ASP A C 1
ATOM 791 O O . ASP A 1 99 ? 6.765 3.633 -2.531 1.00 87.06 99 ASP A O 1
ATOM 795 N N . ASN A 1 100 ? 7.460 4.635 -4.410 1.00 87.94 100 ASN A N 1
ATOM 796 C CA . ASN A 1 100 ? 7.015 5.969 -4.027 1.00 87.94 100 ASN A CA 1
ATOM 797 C C . ASN A 1 100 ? 6.199 6.585 -5.145 1.00 87.94 100 ASN A C 1
ATOM 799 O O . ASN A 1 100 ? 6.714 6.906 -6.218 1.00 87.94 100 ASN A O 1
ATOM 803 N N . GLU A 1 101 ? 4.948 6.872 -4.839 1.00 82.69 101 GLU A N 1
ATOM 804 C CA . GLU A 1 101 ? 3.997 7.201 -5.872 1.00 82.69 101 GLU A CA 1
ATOM 805 C C . GLU A 1 101 ? 3.116 8.386 -5.480 1.00 82.69 101 GLU A C 1
ATOM 807 O O . GLU A 1 101 ? 2.685 8.543 -4.329 1.00 82.69 101 GLU A O 1
ATOM 812 N N . ARG A 1 102 ? 2.914 9.307 -6.425 1.00 82.81 102 ARG A N 1
ATOM 813 C CA . ARG A 1 102 ? 2.269 10.590 -6.122 1.00 82.81 102 ARG A CA 1
ATOM 814 C C . ARG A 1 102 ? 0.779 10.609 -6.451 1.00 82.81 102 ARG A C 1
ATOM 816 O O . ARG A 1 102 ? 0.020 11.084 -5.613 1.00 82.81 102 ARG A O 1
ATOM 823 N N . GLU A 1 103 ? 0.347 10.097 -7.598 1.00 81.81 103 GLU A N 1
ATOM 824 C CA . GLU A 1 103 ? -1.035 10.269 -8.065 1.00 81.81 103 GLU A CA 1
ATOM 825 C C . GLU A 1 103 ? -1.601 9.112 -8.906 1.00 81.81 103 GLU A C 1
ATOM 827 O O . GLU A 1 103 ? -1.221 8.936 -10.065 1.00 81.81 103 GLU A O 1
ATOM 832 N N . ARG A 1 104 ? -2.686 8.493 -8.419 1.00 80.06 104 ARG A N 1
ATOM 833 C CA . ARG A 1 104 ? -3.601 7.594 -9.154 1.00 80.06 104 ARG A CA 1
ATOM 834 C C . ARG A 1 104 ? -2.999 6.288 -9.649 1.00 80.06 104 ARG A C 1
ATOM 836 O O . ARG A 1 104 ? -2.743 6.146 -10.847 1.00 80.06 104 ARG A O 1
ATOM 843 N N . HIS A 1 105 ? -2.906 5.290 -8.784 1.00 83.56 105 HIS A N 1
ATOM 844 C CA . HIS A 1 105 ? -2.175 4.075 -9.130 1.00 83.56 105 HIS A CA 1
ATOM 845 C C . HIS A 1 105 ? -2.949 2.788 -8.893 1.00 83.56 105 HIS A C 1
ATOM 847 O O . HIS A 1 105 ? -3.846 2.710 -8.054 1.00 83.56 105 HIS A O 1
ATOM 853 N N . LEU A 1 106 ? -2.615 1.777 -9.693 1.00 88.94 106 LEU A N 1
ATOM 854 C CA . LEU A 1 106 ? -3.155 0.432 -9.584 1.00 88.94 106 LEU A CA 1
ATOM 855 C C . LEU A 1 106 ? -2.007 -0.572 -9.530 1.00 88.94 106 LEU A C 1
ATOM 857 O O . LEU A 1 106 ? -1.248 -0.717 -10.488 1.00 88.94 106 LEU A O 1
ATOM 861 N N . LYS A 1 107 ? -1.912 -1.308 -8.426 1.00 90.06 107 LYS A N 1
ATOM 862 C CA . LYS A 1 107 ? -0.960 -2.406 -8.262 1.00 90.06 107 LYS A CA 1
ATOM 863 C C . LYS A 1 107 ? -1.708 -3.711 -8.123 1.00 90.06 107 LYS A C 1
ATOM 865 O O . LYS A 1 107 ? -2.582 -3.850 -7.274 1.00 90.06 107 LYS A O 1
ATOM 870 N N . VAL A 1 108 ? -1.339 -4.687 -8.936 1.00 92.00 108 VAL A N 1
ATOM 871 C CA . VAL A 1 108 ? -1.928 -6.023 -8.915 1.00 92.00 108 VAL A CA 1
ATOM 872 C C . VAL A 1 108 ? -0.818 -7.047 -8.743 1.00 92.00 108 VAL A C 1
ATOM 874 O O . VAL A 1 108 ? 0.003 -7.229 -9.637 1.00 92.00 108 VAL A O 1
ATOM 877 N N . GLY A 1 109 ? -0.793 -7.739 -7.607 1.00 90.56 109 GLY A N 1
ATOM 878 C CA . GLY A 1 109 ? 0.116 -8.848 -7.340 1.00 90.56 109 GLY A CA 1
ATOM 879 C C . GLY A 1 109 ? 0.752 -8.806 -5.952 1.00 90.56 109 GLY A C 1
ATOM 880 O O . GLY A 1 109 ? 0.094 -8.525 -4.951 1.00 90.56 109 GLY A O 1
ATOM 881 N N . ALA A 1 110 ? 2.026 -9.187 -5.868 1.00 90.38 110 ALA A N 1
ATOM 882 C CA . ALA A 1 110 ? 2.731 -9.338 -4.597 1.00 90.38 110 ALA A CA 1
ATOM 883 C C . ALA A 1 110 ? 3.672 -8.156 -4.357 1.00 90.38 110 ALA A C 1
ATOM 885 O O . ALA A 1 110 ? 4.663 -8.002 -5.066 1.00 90.38 110 ALA A O 1
ATOM 886 N N . LEU A 1 111 ? 3.400 -7.367 -3.323 1.00 89.06 111 LEU A N 1
ATOM 887 C CA . LEU A 1 111 ? 4.187 -6.203 -2.929 1.00 89.06 111 LEU A CA 1
ATOM 888 C C . LEU A 1 111 ? 4.987 -6.532 -1.675 1.00 89.06 111 LEU A C 1
ATOM 890 O O . LEU A 1 111 ? 4.436 -6.986 -0.672 1.00 89.06 111 LEU A O 1
ATOM 894 N N . LYS A 1 112 ? 6.308 -6.350 -1.727 1.00 91.31 112 LYS A N 1
ATOM 895 C CA . LYS A 1 112 ? 7.192 -6.579 -0.585 1.00 91.31 112 LYS A CA 1
ATOM 896 C C . LYS A 1 112 ? 8.165 -5.425 -0.374 1.00 91.31 112 LYS A C 1
ATOM 898 O O . LYS A 1 112 ? 9.099 -5.272 -1.153 1.00 91.31 112 LYS A O 1
ATOM 903 N N . GLY A 1 113 ? 8.062 -4.733 0.752 1.00 90.62 113 GLY A N 1
ATOM 904 C CA . GLY A 1 113 ? 8.992 -3.671 1.133 1.00 90.62 113 GLY A CA 1
ATOM 905 C C . GLY A 1 113 ? 8.266 -2.454 1.683 1.00 90.62 113 GLY A C 1
ATOM 906 O O . GLY A 1 113 ? 7.353 -2.632 2.484 1.00 90.62 113 GLY A O 1
ATOM 907 N N . ASN A 1 114 ? 8.709 -1.258 1.301 1.00 89.25 114 ASN A N 1
ATOM 908 C CA . ASN A 1 114 ? 8.050 -0.019 1.699 1.00 89.25 114 ASN A CA 1
ATOM 909 C C . ASN A 1 114 ? 7.281 0.547 0.514 1.00 89.25 114 ASN A C 1
ATOM 911 O O . ASN A 1 114 ? 7.848 0.695 -0.565 1.00 89.25 114 ASN A O 1
ATOM 915 N N . ASP A 1 115 ? 6.028 0.891 0.740 1.00 88.00 115 ASP A N 1
ATOM 916 C CA . ASP A 1 115 ? 5.183 1.541 -0.243 1.00 88.00 115 ASP A CA 1
ATOM 917 C C . ASP A 1 115 ? 4.701 2.876 0.326 1.00 88.00 115 ASP A C 1
ATOM 919 O O . ASP A 1 115 ? 4.248 2.938 1.468 1.00 88.00 115 ASP A O 1
ATOM 923 N N . ASN A 1 116 ? 4.901 3.963 -0.414 1.00 88.81 116 ASN A N 1
ATOM 924 C CA . ASN A 1 116 ? 4.519 5.303 0.008 1.00 88.81 116 ASN A CA 1
ATOM 925 C C . ASN A 1 116 ? 3.699 5.975 -1.085 1.00 88.81 116 ASN A C 1
ATOM 927 O O . ASN A 1 116 ? 4.221 6.379 -2.125 1.00 88.81 116 ASN A O 1
ATOM 931 N N . GLU A 1 117 ? 2.434 6.213 -0.786 1.00 83.69 117 GLU A N 1
ATOM 932 C CA . GLU A 1 117 ? 1.448 6.627 -1.768 1.00 83.69 117 GLU A CA 1
ATOM 933 C C . GLU A 1 117 ? 0.704 7.882 -1.300 1.00 83.69 117 GLU A C 1
ATOM 935 O O . GLU A 1 117 ? 0.189 7.973 -0.178 1.00 83.69 117 GLU A O 1
ATOM 940 N N . ARG A 1 118 ? 0.681 8.918 -2.150 1.00 83.50 118 ARG A N 1
ATOM 941 C CA . ARG A 1 118 ? 0.078 10.209 -1.776 1.00 83.50 118 ARG A CA 1
ATOM 942 C C . ARG A 1 118 ? -1.417 10.264 -2.085 1.00 83.50 118 ARG A C 1
ATOM 944 O O . ARG A 1 118 ? -2.192 10.448 -1.156 1.00 83.50 118 ARG A O 1
ATOM 951 N N . GLU A 1 119 ? -1.835 10.057 -3.334 1.00 83.06 119 GLU A N 1
ATOM 952 C CA . GLU A 1 119 ? -3.254 10.211 -3.705 1.00 83.06 119 GLU A CA 1
ATOM 953 C C . GLU A 1 119 ? -3.854 9.090 -4.564 1.00 83.06 119 GLU A C 1
ATOM 955 O O . GLU A 1 119 ? -3.365 8.831 -5.662 1.00 83.06 119 GLU A O 1
ATOM 960 N N . ARG A 1 120 ? -5.003 8.548 -4.130 1.00 81.25 120 ARG A N 1
ATOM 961 C CA . ARG A 1 120 ? -5.899 7.645 -4.879 1.00 81.25 120 ARG A CA 1
ATOM 962 C C . ARG A 1 120 ? -5.256 6.364 -5.399 1.00 81.25 120 ARG A C 1
ATOM 964 O O . ARG A 1 120 ? -4.846 6.324 -6.555 1.00 81.25 120 ARG A O 1
ATOM 971 N N . HIS A 1 121 ? -5.293 5.284 -4.629 1.00 84.19 121 HIS A N 1
ATOM 972 C CA . HIS A 1 121 ? -4.632 4.045 -5.048 1.00 84.19 121 HIS A CA 1
ATOM 973 C C . HIS A 1 121 ? -5.500 2.813 -4.855 1.00 84.19 121 HIS A C 1
ATOM 975 O O . HIS A 1 121 ? -6.402 2.772 -4.016 1.00 84.19 121 HIS A O 1
ATOM 981 N N . LEU A 1 122 ? -5.243 1.815 -5.695 1.00 89.44 122 LEU A N 1
ATOM 982 C CA . LEU A 1 122 ? -5.874 0.508 -5.644 1.00 89.44 122 LEU A CA 1
ATOM 983 C C . LEU A 1 122 ? -4.788 -0.564 -5.636 1.00 89.44 122 LEU A C 1
ATOM 985 O O . LEU A 1 122 ? -4.065 -0.735 -6.617 1.00 89.44 122 LEU A O 1
ATOM 989 N N . LYS A 1 123 ? -4.705 -1.325 -4.548 1.00 90.44 123 LYS A N 1
ATOM 990 C CA . LYS A 1 123 ? -3.805 -2.473 -4.425 1.00 90.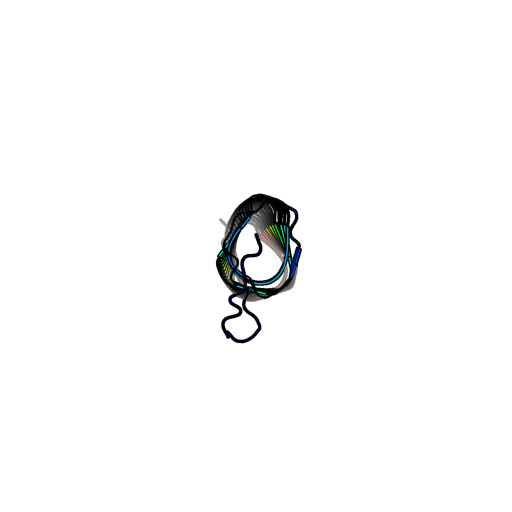44 123 LYS A CA 1
ATOM 991 C C . LYS A 1 123 ? -4.610 -3.748 -4.353 1.00 90.44 123 LYS A C 1
ATOM 993 O O . LYS A 1 123 ? -5.487 -3.896 -3.508 1.00 90.44 123 LYS A O 1
ATOM 998 N N . ILE A 1 124 ? -4.288 -4.695 -5.219 1.00 91.94 124 ILE A N 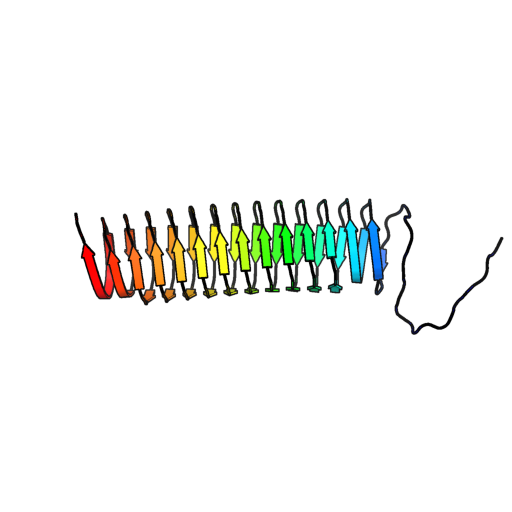1
ATOM 999 C CA . ILE A 1 124 ? -4.934 -6.001 -5.268 1.00 91.94 124 ILE A CA 1
ATOM 1000 C C . ILE A 1 124 ? -3.858 -7.072 -5.132 1.00 91.94 124 ILE A C 1
ATOM 1002 O O . ILE A 1 124 ? -2.998 -7.200 -5.998 1.00 91.94 124 ILE A O 1
ATOM 1006 N N . GLY A 1 125 ? -3.909 -7.870 -4.068 1.00 91.00 125 GLY A N 1
ATOM 1007 C CA . GLY A 1 125 ? -3.037 -9.023 -3.868 1.00 91.00 125 GLY A CA 1
ATOM 1008 C C . GLY A 1 125 ? -2.427 -9.097 -2.471 1.00 91.00 125 GLY A C 1
ATOM 1009 O O . GLY A 1 125 ? -3.124 -8.989 -1.466 1.00 91.00 125 GLY A O 1
ATOM 1010 N N . VAL A 1 126 ? -1.128 -9.385 -2.393 1.00 91.25 126 VAL A N 1
ATOM 1011 C CA . VAL A 1 126 ? -0.440 -9.645 -1.118 1.00 91.25 126 VAL A CA 1
ATOM 1012 C C . VAL A 1 126 ? 0.549 -8.528 -0.830 1.00 91.25 126 VAL A C 1
ATOM 1014 O O . VAL A 1 126 ? 1.566 -8.445 -1.514 1.00 91.25 126 VAL A O 1
ATOM 1017 N N . LEU A 1 127 ? 0.306 -7.731 0.212 1.00 89.44 127 LEU A N 1
ATOM 1018 C CA . LEU A 1 127 ? 1.235 -6.695 0.676 1.00 89.44 127 LEU A CA 1
ATOM 1019 C C . LEU A 1 127 ? 2.016 -7.197 1.887 1.00 89.44 127 LEU A C 1
ATOM 1021 O O . LEU A 1 127 ? 1.449 -7.735 2.839 1.00 89.44 127 LEU A O 1
ATOM 1025 N N . LYS A 1 128 ? 3.338 -7.046 1.858 1.00 91.56 128 LYS A N 1
ATOM 1026 C CA . LYS A 1 128 ? 4.244 -7.426 2.944 1.00 91.56 128 LYS A CA 1
ATOM 1027 C C . LYS A 1 128 ? 5.239 -6.308 3.227 1.00 91.56 128 LYS A C 1
ATOM 1029 O O . LYS A 1 128 ? 6.158 -6.113 2.438 1.00 91.56 128 LYS A O 1
ATOM 1034 N N . GLY A 1 129 ? 5.159 -5.682 4.392 1.00 91.06 129 GLY A N 1
ATOM 1035 C CA . GLY A 1 129 ? 6.118 -4.659 4.815 1.00 91.06 129 GLY A CA 1
ATOM 1036 C C . GLY A 1 129 ? 5.432 -3.430 5.386 1.00 91.06 129 GLY A C 1
ATOM 1037 O O . GLY A 1 129 ? 4.490 -3.589 6.158 1.00 91.06 129 GLY A O 1
ATOM 1038 N N . ASN A 1 130 ? 5.942 -2.245 5.058 1.00 89.75 130 ASN A N 1
ATOM 1039 C CA . ASN A 1 130 ? 5.346 -0.990 5.497 1.00 89.75 130 ASN A CA 1
ATOM 1040 C C . ASN A 1 130 ? 4.594 -0.354 4.337 1.00 89.75 130 ASN A C 1
ATOM 1042 O O . ASN A 1 130 ? 5.158 -0.203 3.256 1.00 89.75 130 ASN A O 1
ATOM 1046 N N . ASP A 1 131 ? 3.363 0.049 4.589 1.00 88.75 131 ASP A N 1
ATOM 1047 C CA . ASP A 1 131 ? 2.551 0.790 3.643 1.00 88.75 131 ASP A CA 1
ATOM 1048 C C . ASP A 1 131 ? 2.141 2.121 4.276 1.00 88.75 131 ASP A C 1
ATOM 1050 O O . ASP A 1 131 ? 1.703 2.151 5.426 1.00 88.75 131 ASP A O 1
ATOM 1054 N N . ASN A 1 132 ? 2.383 3.231 3.583 1.00 89.00 132 ASN A N 1
ATOM 1055 C CA . ASN A 1 132 ? 2.059 4.567 4.067 1.00 89.00 132 ASN A CA 1
ATOM 1056 C C . ASN A 1 132 ? 1.252 5.328 3.022 1.00 89.00 132 ASN A C 1
ATOM 1058 O O . ASN A 1 132 ? 1.764 5.733 1.976 1.00 89.00 132 ASN A O 1
ATOM 1062 N N . GLU A 1 133 ? 0.019 5.641 3.382 1.00 84.50 133 GLU A N 1
ATOM 1063 C CA . GLU A 1 133 ? -0.994 6.115 2.458 1.00 84.50 133 GLU A CA 1
ATOM 1064 C C . GLU A 1 133 ? -1.642 7.401 2.975 1.00 84.50 133 GLU A C 1
ATOM 1066 O O . GLU A 1 133 ? -2.118 7.491 4.113 1.00 84.50 133 GLU A O 1
ATOM 1071 N N . ARG A 1 134 ? -1.621 8.461 2.154 1.00 83.88 134 ARG A N 1
ATOM 1072 C CA . ARG A 1 134 ? -2.167 9.764 2.574 1.00 83.88 134 ARG A CA 1
ATOM 1073 C C . ARG A 1 134 ? -3.657 9.890 2.274 1.00 83.88 134 ARG A C 1
ATOM 1075 O O . ARG A 1 134 ? -4.415 10.113 3.208 1.00 83.88 134 ARG A O 1
ATOM 1082 N N . GLU A 1 135 ? -4.089 9.709 1.029 1.00 83.56 135 GLU A N 1
ATOM 1083 C CA . GLU A 1 135 ? -5.500 9.936 0.675 1.00 83.56 135 GLU A CA 1
ATOM 1084 C C . GLU A 1 135 ? -6.134 8.876 -0.227 1.00 83.56 135 GLU A C 1
ATOM 1086 O O . GLU A 1 135 ? -5.645 8.639 -1.333 1.00 83.56 135 GLU A O 1
ATOM 1091 N N . ARG A 1 136 ? -7.321 8.393 0.172 1.00 81.50 136 ARG A N 1
ATOM 1092 C CA . ARG A 1 136 ? -8.262 7.591 -0.630 1.00 81.50 136 ARG A CA 1
ATOM 1093 C C . ARG A 1 136 ? -7.685 6.305 -1.209 1.00 81.50 136 ARG A C 1
ATOM 1095 O O . ARG A 1 136 ? -7.309 6.287 -2.377 1.00 81.50 136 ARG A O 1
ATOM 1102 N N . HIS A 1 137 ? -7.722 5.215 -0.456 1.00 84.38 137 HIS A N 1
ATOM 1103 C CA . HIS A 1 137 ? -7.123 3.961 -0.913 1.00 84.38 137 HIS A CA 1
ATOM 1104 C C . HIS A 1 137 ? -8.069 2.774 -0.801 1.00 84.38 137 HIS A C 1
ATOM 1106 O O . HIS A 1 137 ? -8.973 2.732 0.035 1.00 84.38 137 HIS A O 1
ATOM 1112 N N . LEU A 1 138 ? -7.875 1.815 -1.701 1.00 89.81 138 LEU A N 1
ATOM 1113 C CA . LEU A 1 138 ? -8.580 0.544 -1.712 1.00 89.81 138 LEU A CA 1
ATOM 1114 C C . LEU A 1 138 ? -7.558 -0.588 -1.759 1.00 89.81 138 LEU A C 1
ATOM 1116 O O . LEU A 1 138 ? -6.845 -0.754 -2.746 1.00 89.81 138 LEU A O 1
ATOM 1120 N N . LYS A 1 139 ? -7.523 -1.402 -0.709 1.00 90.81 139 LYS A N 1
ATOM 1121 C CA . LYS A 1 139 ? -6.677 -2.592 -0.628 1.00 90.81 139 LYS A CA 1
ATOM 1122 C C . LYS A 1 139 ? -7.537 -3.834 -0.615 1.00 90.81 139 LYS A C 1
ATOM 1124 O O . LYS A 1 139 ? -8.408 -3.991 0.233 1.00 90.81 139 LYS A O 1
ATOM 1129 N N . ILE A 1 140 ? -7.269 -4.747 -1.535 1.00 92.19 140 ILE A N 1
ATOM 1130 C CA . ILE A 1 140 ? -7.978 -6.016 -1.649 1.00 92.19 140 ILE A CA 1
ATOM 1131 C C . ILE A 1 140 ? -6.956 -7.146 -1.576 1.00 92.19 140 ILE A C 1
ATOM 1133 O O . ILE A 1 140 ? -6.136 -7.311 -2.474 1.00 92.19 140 ILE A O 1
ATOM 1137 N N . GLY A 1 141 ? -7.018 -7.954 -0.523 1.00 91.06 141 GLY A N 1
ATOM 1138 C CA . GLY A 1 141 ? -6.222 -9.163 -0.358 1.00 91.06 141 GLY A CA 1
ATOM 1139 C C . GLY A 1 141 ? -5.582 -9.286 1.022 1.00 91.06 141 GLY A C 1
ATOM 1140 O O . GLY A 1 141 ? -6.207 -9.013 2.045 1.00 91.06 141 GLY A O 1
ATOM 1141 N N . ALA A 1 142 ? -4.352 -9.796 1.071 1.00 90.69 142 ALA A N 1
ATOM 1142 C CA . ALA A 1 142 ? -3.672 -10.095 2.328 1.00 90.69 142 ALA A CA 1
ATOM 1143 C C . ALA A 1 142 ? -2.609 -9.038 2.638 1.00 90.69 142 ALA A C 1
ATOM 1145 O O . ALA A 1 142 ? -1.608 -8.950 1.926 1.00 90.69 142 ALA A O 1
ATOM 1146 N N . LEU A 1 143 ? -2.786 -8.293 3.727 1.00 89.38 143 LEU A N 1
ATOM 1147 C CA . LEU A 1 143 ? -1.811 -7.320 4.212 1.00 89.38 143 LEU A CA 1
ATOM 1148 C C . LEU A 1 143 ? -1.051 -7.905 5.394 1.00 89.38 143 LEU A C 1
ATOM 1150 O O . LEU A 1 143 ? -1.645 -8.432 6.336 1.00 89.38 143 LEU A O 1
ATOM 1154 N N . LYS A 1 144 ? 0.278 -7.819 5.367 1.00 91.69 144 LYS A N 1
ATOM 1155 C CA . LYS A 1 144 ? 1.122 -8.217 6.490 1.00 91.69 144 LYS A CA 1
ATOM 1156 C C . LYS A 1 144 ? 2.201 -7.178 6.771 1.00 91.69 144 LYS A C 1
ATOM 1158 O O . LYS A 1 144 ? 3.111 -7.020 5.964 1.00 91.69 144 LYS A O 1
ATOM 1163 N N . GLY A 1 145 ? 2.196 -6.603 7.966 1.00 91.19 145 GLY A N 1
ATOM 1164 C CA . GLY A 1 145 ? 3.218 -5.656 8.407 1.00 91.19 145 GLY A CA 1
ATOM 1165 C C . GLY A 1 145 ? 2.609 -4.425 9.059 1.00 91.19 145 GLY A C 1
ATOM 1166 O O . GLY A 1 145 ? 1.686 -4.581 9.854 1.00 91.19 145 GLY A O 1
ATOM 1167 N N . ASN A 1 146 ? 3.161 -3.250 8.767 1.00 89.75 146 ASN A N 1
ATOM 1168 C CA . ASN A 1 146 ? 2.633 -1.990 9.276 1.00 89.75 146 ASN A CA 1
ATOM 1169 C C . ASN A 1 146 ? 1.907 -1.259 8.156 1.00 89.75 146 ASN A C 1
ATOM 1171 O O . ASN A 1 146 ? 2.474 -1.077 7.082 1.00 89.75 146 ASN A O 1
ATOM 1175 N N . ASP A 1 147 ? 0.699 -0.813 8.436 1.00 89.00 147 ASP A N 1
ATOM 1176 C CA . ASP A 1 147 ? -0.081 0.010 7.532 1.00 89.00 147 ASP A CA 1
ATOM 1177 C C . ASP A 1 147 ? -0.411 1.330 8.230 1.00 89.00 147 ASP A C 1
ATOM 1179 O O . ASP A 1 147 ? -0.852 1.330 9.379 1.00 89.00 147 ASP A O 1
ATOM 1183 N N . ASN A 1 148 ? -0.096 2.456 7.594 1.00 89.25 148 ASN A N 1
ATOM 1184 C CA . ASN A 1 148 ? -0.348 3.781 8.144 1.00 89.25 148 ASN A CA 1
ATOM 1185 C C . ASN A 1 148 ? -1.109 4.631 7.141 1.00 89.25 148 ASN A C 1
ATOM 1187 O O . ASN A 1 148 ? -0.594 5.033 6.098 1.00 89.25 148 ASN A O 1
ATOM 1191 N N . GLU A 1 149 ? -2.300 5.027 7.543 1.00 84.50 149 GLU A N 1
ATOM 1192 C CA . GLU A 1 149 ? -3.312 5.498 6.627 1.00 84.50 149 GLU A CA 1
ATOM 1193 C C . GLU A 1 149 ? -3.968 6.768 7.181 1.00 84.50 149 GLU A C 1
ATOM 1195 O O . GLU A 1 149 ? -4.462 6.814 8.312 1.00 84.50 149 GLU A O 1
ATOM 1200 N N . ARG A 1 150 ? -3.930 7.867 6.412 1.00 84.06 150 ARG A N 1
ATOM 1201 C CA . ARG A 1 150 ? -4.433 9.163 6.909 1.00 84.06 150 ARG A CA 1
ATOM 1202 C C . ARG A 1 150 ? -5.919 9.369 6.629 1.00 84.06 150 ARG A C 1
ATOM 1204 O O . ARG A 1 150 ? -6.662 9.576 7.578 1.00 84.06 150 ARG A O 1
ATOM 1211 N N . GLU A 1 151 ? -6.364 9.271 5.381 1.00 83.75 151 GLU A N 1
ATOM 1212 C CA . GLU A 1 151 ? -7.756 9.592 5.037 1.00 83.75 151 GLU A CA 1
ATOM 1213 C C . GLU A 1 151 ? -8.433 8.595 4.094 1.00 83.75 151 GLU A C 1
ATOM 1215 O O . GLU A 1 151 ? -7.966 8.397 2.971 1.00 83.75 151 GLU A O 1
ATOM 1220 N N . ARG A 1 152 ? -9.640 8.154 4.480 1.00 82.00 152 ARG A N 1
ATOM 1221 C CA . ARG A 1 152 ? -10.631 7.447 3.653 1.00 82.00 152 ARG A CA 1
ATOM 1222 C C . ARG A 1 152 ? -10.121 6.172 2.996 1.00 82.00 152 ARG A C 1
ATOM 1224 O O . ARG A 1 152 ? -9.809 6.200 1.808 1.00 82.00 152 ARG A O 1
ATOM 1231 N N . HIS A 1 153 ? -10.178 5.046 3.697 1.00 84.81 153 HIS A N 1
ATOM 1232 C CA . HIS A 1 153 ? -9.688 3.784 3.136 1.00 84.81 153 HIS A CA 1
ATOM 1233 C C . HIS A 1 153 ? -10.691 2.644 3.223 1.00 84.81 153 HIS A C 1
ATOM 1235 O O . HIS A 1 153 ? -11.574 2.606 4.083 1.00 84.81 153 HIS A O 1
ATOM 1241 N N . LEU A 1 154 ? -10.557 1.715 2.281 1.00 90.00 154 LEU A N 1
ATOM 1242 C CA . LEU A 1 154 ? -11.296 0.464 2.248 1.00 90.00 154 LEU A CA 1
ATOM 1243 C C . LEU A 1 154 ? -10.305 -0.691 2.147 1.00 90.00 154 LEU A C 1
ATOM 1245 O O . LEU A 1 154 ? -9.605 -0.835 1.146 1.00 90.00 154 LEU A O 1
ATOM 1249 N N . LYS A 1 155 ? -10.286 -1.550 3.162 1.00 90.88 155 LYS A N 1
ATOM 1250 C CA . LYS A 1 155 ? -9.488 -2.775 3.179 1.00 90.88 155 LYS A CA 1
ATOM 1251 C C . LYS A 1 155 ? -10.396 -3.985 3.158 1.00 90.88 155 LYS A C 1
ATOM 1253 O O . LYS A 1 155 ? -11.272 -4.133 4.004 1.00 90.88 155 LYS A O 1
ATOM 1258 N N . VAL A 1 156 ? -10.163 -4.883 2.215 1.00 92.62 156 VAL A N 1
ATOM 1259 C CA . VAL A 1 156 ? -10.927 -6.119 2.066 1.00 92.62 156 VAL A CA 1
ATOM 1260 C C . VAL A 1 156 ? -9.968 -7.300 2.064 1.00 92.62 156 VAL A C 1
ATOM 1262 O O . VAL A 1 156 ? -9.183 -7.458 1.136 1.00 92.62 156 VAL A O 1
ATOM 1265 N N . GLY A 1 157 ? -10.042 -8.155 3.080 1.00 91.31 157 GLY A N 1
ATOM 1266 C CA . GLY A 1 157 ? -9.303 -9.410 3.153 1.00 91.31 157 GLY A CA 1
ATOM 1267 C C . GLY A 1 157 ? -8.673 -9.673 4.519 1.00 91.31 157 GLY A C 1
ATOM 1268 O O . GLY A 1 157 ? -9.310 -9.514 5.558 1.00 91.31 157 GLY A O 1
ATOM 1269 N N . ALA A 1 158 ? -7.439 -10.174 4.526 1.00 90.75 158 ALA A N 1
ATOM 1270 C CA . ALA A 1 158 ? -6.760 -10.604 5.747 1.00 90.75 158 ALA A CA 1
ATOM 1271 C C . ALA A 1 158 ? -5.665 -9.607 6.132 1.00 90.75 158 ALA A C 1
ATOM 1273 O O . ALA A 1 158 ? -4.637 -9.544 5.461 1.00 90.75 158 ALA A O 1
ATOM 1274 N N . LEU A 1 159 ? -5.854 -8.876 7.229 1.00 89.12 159 LEU A N 1
ATOM 1275 C CA . LEU A 1 159 ? -4.871 -7.929 7.751 1.00 89.12 159 LEU A CA 1
ATOM 1276 C C . LEU A 1 159 ? -4.121 -8.563 8.920 1.00 89.12 159 LEU A C 1
ATOM 1278 O O . LEU A 1 159 ? -4.730 -9.085 9.855 1.00 89.12 159 LEU A O 1
ATOM 1282 N N . LYS A 1 160 ? -2.788 -8.547 8.874 1.00 91.25 160 LYS A N 1
ATOM 1283 C CA . LYS A 1 160 ? -1.941 -9.048 9.956 1.00 91.25 160 LYS A CA 1
ATOM 1284 C C . LYS A 1 160 ? -0.813 -8.080 10.300 1.00 91.25 160 LYS A C 1
ATOM 1286 O O . LYS A 1 160 ? 0.145 -7.974 9.541 1.00 91.25 160 LYS A O 1
ATOM 1291 N N . GLY A 1 161 ? -0.823 -7.520 11.501 1.00 90.81 161 GLY A N 1
ATOM 1292 C CA . GLY A 1 161 ? 0.261 -6.672 11.996 1.00 90.81 161 GLY A CA 1
ATOM 1293 C C . GLY A 1 161 ? -0.262 -5.446 12.724 1.00 90.81 161 GLY A C 1
ATOM 1294 O O . GLY A 1 161 ? -1.172 -5.592 13.535 1.00 90.81 161 GLY A O 1
ATOM 1295 N N . ASN A 1 162 ? 0.349 -4.290 12.475 1.00 89.31 162 ASN A N 1
ATOM 1296 C CA . ASN A 1 162 ? -0.105 -3.027 13.042 1.00 89.31 162 ASN A CA 1
ATOM 1297 C C . ASN A 1 162 ? -0.798 -2.213 11.959 1.00 89.31 162 ASN A C 1
ATOM 1299 O O . ASN A 1 162 ? -0.216 -1.992 10.900 1.00 89.31 162 ASN A O 1
ATOM 1303 N N . ASP A 1 163 ? -1.997 -1.749 12.251 1.00 88.31 163 ASP A N 1
ATOM 1304 C CA . ASP A 1 163 ? -2.745 -0.857 11.386 1.00 88.31 163 ASP A CA 1
ATOM 1305 C C . ASP A 1 163 ? -3.026 0.442 12.144 1.00 88.31 163 ASP A C 1
ATOM 1307 O O . ASP A 1 163 ? -3.476 0.410 13.289 1.00 88.31 163 ASP A O 1
ATOM 1311 N N . ASN A 1 164 ? -2.654 1.580 11.563 1.00 88.81 164 ASN A N 1
ATOM 1312 C CA . ASN A 1 164 ? -2.839 2.891 12.170 1.00 88.81 164 ASN A CA 1
ATOM 1313 C C . ASN A 1 164 ? -3.570 3.812 11.206 1.00 88.81 164 ASN A C 1
ATOM 1315 O O . ASN A 1 164 ? -3.028 4.252 10.191 1.00 88.81 164 ASN A O 1
ATOM 1319 N N . GLU A 1 165 ? -4.758 4.215 11.611 1.00 84.12 165 GLU A N 1
ATOM 1320 C CA . GLU A 1 165 ? -5.734 4.813 10.725 1.00 84.12 165 GLU A CA 1
ATOM 1321 C C . GLU A 1 165 ? -6.305 6.088 11.357 1.00 84.12 165 GLU A C 1
ATOM 1323 O O . GLU A 1 165 ? -6.725 6.110 12.518 1.00 84.12 165 GLU A O 1
ATOM 1328 N N . ARG A 1 166 ? -6.266 7.216 10.633 1.00 83.38 166 ARG A N 1
ATOM 1329 C CA . ARG A 1 166 ? -6.704 8.505 11.206 1.00 83.38 166 ARG A CA 1
ATOM 1330 C C . ARG A 1 166 ? -8.179 8.797 10.958 1.00 83.38 166 ARG A C 1
ATOM 1332 O O . ARG A 1 166 ? -8.891 9.015 11.927 1.00 83.38 166 ARG A O 1
ATOM 1339 N N . GLU A 1 167 ? -8.648 8.763 9.713 1.00 82.69 167 GLU A N 1
ATOM 1340 C CA . GLU A 1 167 ? -10.032 9.158 9.407 1.00 82.69 167 GLU A CA 1
ATOM 1341 C C . GLU A 1 167 ? -10.773 8.261 8.405 1.00 82.69 167 GLU A C 1
ATOM 1343 O O . GLU A 1 167 ? -10.338 8.138 7.259 1.00 82.69 167 GLU A O 1
ATOM 1348 N N . ARG A 1 168 ? -11.983 7.816 8.778 1.00 80.44 168 ARG A N 1
ATOM 1349 C CA . ARG A 1 168 ? -13.011 7.227 7.892 1.00 80.44 168 ARG A CA 1
ATOM 1350 C C . ARG A 1 168 ? -12.598 5.945 7.181 1.00 80.44 168 ARG A C 1
ATOM 1352 O O . ARG A 1 168 ? -12.326 5.978 5.983 1.00 80.44 168 ARG A O 1
ATOM 1359 N N . HIS A 1 169 ? -12.699 4.812 7.864 1.00 84.12 169 HIS A N 1
ATOM 1360 C CA . HIS A 1 169 ? -12.225 3.539 7.313 1.00 84.12 169 HIS A CA 1
ATOM 1361 C C . HIS A 1 169 ? -13.284 2.450 7.299 1.00 84.12 169 HIS A C 1
ATOM 1363 O O . HIS A 1 169 ? -14.192 2.412 8.130 1.00 84.12 169 HIS A O 1
ATOM 1369 N N . LEU A 1 170 ? -13.165 1.558 6.320 1.00 89.62 170 LEU A N 1
ATOM 1370 C CA . LEU A 1 170 ? -13.965 0.349 6.216 1.00 89.62 170 LEU A CA 1
ATOM 1371 C C . LEU A 1 170 ? -13.033 -0.847 6.061 1.00 89.62 170 LEU A C 1
ATOM 1373 O O . LEU A 1 170 ? -12.343 -0.981 5.052 1.00 89.62 170 LEU A O 1
ATOM 1377 N N . LYS A 1 171 ? -13.049 -1.746 7.041 1.00 90.38 171 LYS A N 1
ATOM 1378 C CA . LYS A 1 171 ? -12.305 -3.004 6.995 1.00 90.38 171 LYS A CA 1
ATOM 1379 C C . LYS A 1 171 ? -13.267 -4.172 6.928 1.00 90.38 171 LYS A C 1
ATOM 1381 O O . LYS A 1 171 ? -14.154 -4.312 7.765 1.00 90.38 171 LYS A O 1
ATOM 1386 N N . ILE A 1 172 ? -13.073 -5.039 5.947 1.00 91.75 172 ILE A N 1
ATOM 1387 C CA . ILE A 1 172 ? -13.892 -6.228 5.738 1.00 91.75 172 ILE A CA 1
ATOM 1388 C C . ILE A 1 172 ? -12.976 -7.447 5.697 1.00 91.75 172 ILE A C 1
ATOM 1390 O O . ILE A 1 172 ? -12.154 -7.576 4.795 1.00 91.75 172 ILE A O 1
ATOM 1394 N N . GLY A 1 173 ? -13.131 -8.369 6.643 1.00 91.00 173 GLY A N 1
ATOM 1395 C CA . GLY A 1 173 ? -12.454 -9.661 6.649 1.00 91.00 173 GLY A CA 1
ATOM 1396 C C . GLY A 1 173 ? -11.843 -10.026 7.998 1.00 91.00 173 GLY A C 1
ATOM 1397 O O . GLY A 1 173 ? -12.500 -9.965 9.033 1.00 91.00 173 GLY A O 1
ATOM 1398 N N . VAL A 1 174 ? -10.602 -10.512 7.986 1.00 90.50 174 VAL A N 1
ATOM 1399 C CA . VAL A 1 174 ? -9.936 -11.042 9.185 1.00 90.50 174 VAL A CA 1
ATOM 1400 C C . VAL A 1 174 ? -8.815 -10.105 9.602 1.00 90.50 174 VAL A C 1
ATOM 1402 O O . VAL A 1 174 ? -7.794 -10.033 8.922 1.00 90.50 174 VAL A O 1
ATOM 1405 N N . LEU A 1 175 ? -8.975 -9.452 10.748 1.00 88.44 175 LEU A N 1
ATOM 1406 C CA . LEU A 1 175 ? -8.005 -8.525 11.323 1.00 88.44 175 LEU A CA 1
ATOM 1407 C C . LEU A 1 175 ? -7.248 -9.214 12.456 1.00 88.44 175 LEU A C 1
ATOM 1409 O O . LEU A 1 175 ? -7.850 -9.770 13.373 1.00 88.44 175 LEU A O 1
ATOM 1413 N N . LYS A 1 176 ? -5.917 -9.247 12.377 1.00 90.56 176 LYS A N 1
ATOM 1414 C CA . LYS A 1 176 ? -5.049 -9.872 13.380 1.00 90.56 176 LYS A CA 1
ATOM 1415 C C . LYS A 1 176 ? -3.905 -8.947 13.779 1.00 90.56 176 LYS A C 1
ATOM 1417 O O . LYS A 1 176 ? -2.999 -8.740 12.981 1.00 90.56 176 LYS A O 1
ATOM 1422 N N . GLY A 1 177 ? -3.845 -8.530 15.037 1.00 90.38 177 GLY A N 1
ATOM 1423 C CA . GLY A 1 177 ? -2.731 -7.736 15.560 1.00 90.38 177 GLY A CA 1
ATOM 1424 C C . GLY A 1 177 ? -3.200 -6.504 16.315 1.00 90.38 177 GLY A C 1
ATOM 1425 O O . GLY A 1 177 ? -4.140 -6.620 17.094 1.00 90.38 177 GLY A O 1
ATOM 1426 N N . ASN A 1 178 ? -2.511 -5.381 16.130 1.00 88.56 178 ASN A N 1
ATOM 1427 C CA . ASN A 1 178 ? -2.893 -4.118 16.747 1.00 88.56 178 ASN A CA 1
ATOM 1428 C C . ASN A 1 178 ? -3.560 -3.235 15.703 1.00 88.56 178 ASN A C 1
ATOM 1430 O O . ASN A 1 178 ? -2.975 -2.992 14.650 1.00 88.56 178 ASN A O 1
ATOM 1434 N N . ASP A 1 179 ? -4.739 -2.743 16.024 1.00 87.69 179 ASP A N 1
ATOM 1435 C CA . ASP A 1 179 ? -5.459 -1.789 15.204 1.00 87.69 179 ASP A CA 1
ATOM 1436 C C . ASP A 1 179 ? -5.690 -0.517 16.021 1.00 87.69 179 ASP A C 1
ATOM 1438 O O . ASP A 1 179 ? -6.115 -0.582 17.174 1.00 87.69 179 ASP A O 1
ATOM 1442 N N . ASN A 1 180 ? -5.294 0.632 15.480 1.00 88.19 180 ASN A N 1
ATOM 1443 C CA . ASN A 1 180 ? -5.419 1.919 16.151 1.00 88.19 180 ASN A CA 1
ATOM 1444 C C . ASN A 1 180 ? -6.127 2.903 15.231 1.00 88.19 180 ASN A C 1
ATOM 1446 O O . ASN A 1 180 ? -5.525 3.430 14.289 1.00 88.19 180 ASN A O 1
ATOM 1450 N N . GLU A 1 181 ? -7.362 3.242 15.576 1.00 83.50 181 GLU A N 1
ATOM 1451 C CA . GLU A 1 181 ? -8.198 4.106 14.755 1.00 83.50 181 GLU A CA 1
ATOM 1452 C C . GLU A 1 181 ? -8.646 5.348 15.521 1.00 83.50 181 GLU A C 1
ATOM 1454 O O . GLU A 1 181 ? -9.036 5.298 16.693 1.00 83.50 181 GLU A O 1
ATOM 1459 N N . ARG A 1 182 ? -8.551 6.516 14.877 1.00 83.00 182 ARG A N 1
ATOM 1460 C CA . ARG A 1 182 ? -8.915 7.780 15.535 1.00 83.00 182 ARG A CA 1
ATOM 1461 C C . ARG A 1 182 ? -10.369 8.160 15.303 1.00 83.00 182 ARG A C 1
ATOM 1463 O O . ARG A 1 182 ? -11.043 8.474 16.273 1.00 83.00 182 ARG A O 1
ATOM 1470 N N . GLU A 1 183 ? -10.861 8.110 14.071 1.00 82.19 183 GLU A N 1
ATOM 1471 C CA . GLU A 1 183 ? -12.210 8.590 13.768 1.00 82.19 183 GLU A CA 1
ATOM 1472 C C . GLU A 1 183 ? -12.979 7.697 12.800 1.00 82.19 183 GLU A C 1
ATOM 1474 O O . GLU A 1 183 ? -12.488 7.408 11.708 1.00 82.19 183 GLU A O 1
ATOM 1479 N N . ARG A 1 184 ? -14.251 7.437 13.142 1.00 80.00 184 ARG A N 1
ATOM 1480 C CA . ARG A 1 184 ? -15.317 6.950 12.250 1.00 80.00 184 ARG A CA 1
ATOM 1481 C C . ARG A 1 184 ? -14.933 5.734 11.433 1.00 80.00 184 ARG A C 1
ATOM 1483 O O . ARG A 1 184 ? -14.454 5.877 10.314 1.00 80.00 184 ARG A O 1
ATOM 1490 N N . HIS A 1 185 ? -15.275 4.550 11.903 1.00 83.81 185 HIS A N 1
ATOM 1491 C CA . HIS A 1 185 ? -14.938 3.358 11.142 1.00 83.81 185 HIS A CA 1
ATOM 1492 C C . HIS A 1 185 ? -15.947 2.229 11.269 1.00 83.81 185 HIS A C 1
ATOM 1494 O O . HIS A 1 185 ? -16.812 2.203 12.148 1.00 83.81 185 HIS A O 1
ATOM 1500 N N . LEU A 1 186 ? -15.836 1.309 10.319 1.00 88.69 186 LEU A N 1
ATOM 1501 C CA . LEU A 1 186 ? -16.673 0.134 10.200 1.00 88.69 186 LEU A CA 1
ATOM 1502 C C . LEU A 1 186 ? -15.787 -1.087 9.982 1.00 88.69 186 LEU A C 1
ATOM 1504 O O . LEU A 1 186 ? -15.091 -1.192 8.973 1.00 88.69 186 LEU A O 1
ATOM 1508 N N . LYS A 1 187 ? -15.847 -2.031 10.916 1.00 89.19 187 LYS A N 1
ATOM 1509 C CA . LYS A 1 187 ? -15.163 -3.318 10.823 1.00 89.19 187 LYS A CA 1
ATOM 1510 C C . LYS A 1 187 ? -16.183 -4.427 10.678 1.00 89.19 187 LYS A C 1
ATOM 1512 O O . LYS A 1 187 ? -17.079 -4.573 11.503 1.00 89.19 187 LYS A O 1
ATOM 1517 N N . ILE A 1 188 ? -16.033 -5.237 9.642 1.00 90.69 188 ILE A N 1
ATOM 1518 C CA . ILE A 1 188 ? -16.904 -6.377 9.372 1.00 90.69 188 ILE A CA 1
ATOM 1519 C C . ILE A 1 188 ? -16.041 -7.630 9.270 1.00 90.69 188 ILE A C 1
ATOM 1521 O O . ILE A 1 188 ? -15.229 -7.756 8.360 1.00 90.69 188 ILE A O 1
ATOM 1525 N N . GLY A 1 189 ? -16.231 -8.581 10.178 1.00 89.69 189 GLY A N 1
ATOM 1526 C CA . GLY A 1 189 ? -15.602 -9.895 10.150 1.00 89.69 189 GLY A CA 1
ATOM 1527 C C . GLY A 1 189 ? -14.996 -10.306 11.489 1.00 89.69 189 GLY A C 1
ATOM 1528 O O . GLY A 1 189 ? -15.605 -10.141 12.542 1.00 89.69 189 GLY A O 1
ATOM 1529 N N . ALA A 1 190 ? -13.822 -10.935 11.453 1.00 88.81 190 ALA A N 1
ATOM 1530 C CA . ALA A 1 190 ? -13.185 -11.489 12.644 1.00 88.81 190 ALA A CA 1
ATOM 1531 C C . ALA A 1 190 ? -12.008 -10.617 13.084 1.00 88.81 190 ALA A C 1
ATOM 1533 O O . ALA A 1 190 ? -10.993 -10.569 12.387 1.00 88.81 190 ALA A O 1
ATOM 1534 N N . LEU A 1 191 ? -12.114 -9.989 14.254 1.00 86.25 191 LEU A N 1
ATOM 1535 C CA . LEU A 1 191 ? -11.035 -9.213 14.863 1.00 86.25 191 LEU A CA 1
ATOM 1536 C C . LEU A 1 191 ? -10.332 -10.063 15.910 1.00 86.25 191 LEU A C 1
ATOM 1538 O O . LEU A 1 191 ? -10.973 -10.672 16.766 1.00 86.25 191 LEU A O 1
ATOM 1542 N N . LYS A 1 192 ? -9.004 -10.123 15.854 1.00 89.25 192 LYS A N 1
ATOM 1543 C CA . LYS A 1 192 ? -8.198 -10.781 16.875 1.00 89.25 192 LYS A CA 1
ATOM 1544 C C . LYS A 1 192 ? -6.978 -9.951 17.254 1.00 89.25 192 LYS A C 1
ATOM 1546 O O . LYS A 1 192 ? -6.045 -9.853 16.461 1.00 89.25 192 LYS A O 1
ATOM 1551 N N . GLY A 1 193 ? -6.899 -9.502 18.499 1.00 88.75 193 GLY A N 1
ATOM 1552 C CA . GLY A 1 193 ? -5.734 -8.789 19.017 1.00 88.75 193 GLY A CA 1
ATOM 1553 C C . GLY A 1 193 ? -6.126 -7.592 19.867 1.00 88.75 193 GLY A C 1
ATOM 1554 O O . GLY A 1 193 ? -7.056 -7.715 20.658 1.00 88.75 193 GLY A O 1
ATOM 1555 N N . ASN A 1 194 ? -5.385 -6.495 19.740 1.00 86.69 194 ASN A N 1
ATOM 1556 C CA . ASN A 1 194 ? -5.706 -5.254 20.431 1.00 86.69 194 ASN A CA 1
ATOM 1557 C C . ASN A 1 194 ? -6.335 -4.287 19.442 1.00 86.69 194 ASN A C 1
ATOM 1559 O O . ASN A 1 194 ? -5.746 -4.020 18.395 1.00 86.69 194 ASN A O 1
ATOM 1563 N N . ASP A 1 195 ? -7.484 -3.754 19.804 1.00 86.00 195 ASP A N 1
ATOM 1564 C CA . ASP A 1 195 ? -8.172 -2.738 19.038 1.00 86.00 195 ASP A CA 1
ATOM 1565 C C . ASP A 1 195 ? -8.327 -1.489 19.907 1.00 86.00 195 ASP A C 1
ATOM 1567 O O . ASP A 1 195 ? -8.741 -1.582 21.062 1.00 86.00 195 ASP A O 1
ATOM 1571 N N . ASN A 1 196 ? -7.877 -0.338 19.411 1.00 86.50 196 ASN A N 1
ATOM 1572 C CA . ASN A 1 196 ? -7.919 0.922 20.144 1.00 86.50 196 ASN A CA 1
ATOM 1573 C C . ASN A 1 196 ? -8.566 2.001 19.292 1.00 86.50 196 ASN A C 1
ATOM 1575 O O . ASN A 1 196 ? -7.992 2.477 18.309 1.00 86.50 196 ASN A O 1
ATOM 1579 N N . GLU A 1 197 ? -9.716 2.470 19.745 1.00 81.56 197 GLU A N 1
ATOM 1580 C CA . GLU A 1 197 ? -10.589 3.307 18.943 1.00 81.56 197 GLU A CA 1
ATOM 1581 C C . GLU A 1 197 ? -11.037 4.528 19.731 1.00 81.56 197 GLU A C 1
ATOM 1583 O O . GLU A 1 197 ? -11.457 4.447 20.891 1.00 81.56 197 GLU A O 1
ATOM 1588 N N . ARG A 1 198 ? -10.891 5.708 19.121 1.00 81.00 198 ARG A N 1
ATOM 1589 C CA . ARG A 1 198 ? -11.186 6.964 19.822 1.00 81.00 198 ARG A CA 1
ATOM 1590 C C . ARG A 1 198 ? -12.609 7.450 19.600 1.00 81.00 198 ARG A C 1
ATOM 1592 O O . ARG A 1 198 ? -13.239 7.822 20.577 1.00 81.00 198 ARG A O 1
ATOM 1599 N N . GLU A 1 199 ? -13.115 7.428 18.370 1.00 80.25 199 GLU A N 1
ATOM 1600 C CA . GLU A 1 199 ? -14.441 7.973 18.075 1.00 80.25 199 GLU A CA 1
ATOM 1601 C C . GLU A 1 199 ? -15.260 7.118 17.110 1.00 80.25 199 GLU A C 1
ATOM 1603 O O . GLU A 1 199 ? -14.778 6.777 16.028 1.00 80.25 199 GLU A O 1
ATOM 1608 N N . ARG A 1 200 ? -16.549 6.941 17.442 1.00 77.06 200 ARG A N 1
ATOM 1609 C CA . ARG A 1 200 ? -17.649 6.531 16.549 1.00 77.06 200 ARG A CA 1
ATOM 1610 C C . ARG A 1 200 ? -17.363 5.312 15.693 1.00 77.06 200 ARG A C 1
ATOM 1612 O O . ARG A 1 200 ? -16.844 5.452 14.587 1.00 77.06 200 ARG A O 1
ATOM 1619 N N . HIS A 1 201 ? -17.842 4.150 16.107 1.00 82.50 201 HIS A N 1
ATOM 1620 C CA . HIS A 1 201 ? -17.592 2.961 15.309 1.00 82.50 201 HIS A CA 1
ATOM 1621 C C . HIS A 1 201 ? -18.630 1.862 15.368 1.00 82.50 201 HIS A C 1
ATOM 1623 O O . HIS A 1 201 ? -19.489 1.808 16.247 1.00 82.50 201 HIS A O 1
ATOM 1629 N N . LEU A 1 202 ? -18.549 1.002 14.356 1.00 86.81 202 LEU A N 1
ATOM 1630 C CA . LEU A 1 202 ? -19.403 -0.155 14.182 1.00 86.81 202 LEU A CA 1
ATOM 1631 C C . LEU A 1 202 ? -18.541 -1.384 13.908 1.00 86.81 202 LEU A C 1
ATOM 1633 O O . LEU A 1 202 ? -17.831 -1.451 12.904 1.00 86.81 202 LEU A O 1
ATOM 1637 N N . LYS A 1 203 ? -18.653 -2.381 14.779 1.00 87.44 203 LYS A N 1
ATOM 1638 C CA . LYS A 1 203 ? -18.024 -3.688 14.612 1.00 87.44 203 LYS A CA 1
ATOM 1639 C C . LYS A 1 203 ? -19.088 -4.747 14.414 1.00 87.44 203 LYS A C 1
ATOM 1641 O O . LYS A 1 203 ? -20.008 -4.873 15.216 1.00 87.44 203 LYS A O 1
ATOM 1646 N N . VAL A 1 204 ? -18.950 -5.539 13.361 1.00 89.25 204 VAL A N 1
ATOM 1647 C CA . VAL A 1 204 ? -19.869 -6.630 13.038 1.00 89.25 204 VAL A CA 1
ATOM 1648 C C . VAL A 1 204 ? -19.074 -7.915 12.864 1.00 89.25 204 VAL A C 1
ATOM 1650 O O . VAL A 1 204 ? -18.314 -8.047 11.911 1.00 89.25 204 VAL A O 1
ATOM 1653 N N . GLY A 1 205 ? -19.260 -8.885 13.755 1.00 88.44 205 GLY A N 1
ATOM 1654 C CA . GLY A 1 205 ? -18.697 -10.226 13.648 1.00 88.44 205 GLY A CA 1
ATOM 1655 C C . GLY A 1 205 ? -18.097 -10.747 14.953 1.00 88.44 205 GLY A C 1
ATOM 1656 O O . GLY A 1 205 ? -18.688 -10.619 16.022 1.00 88.44 205 GLY A O 1
ATOM 1657 N N . ALA A 1 206 ? -16.957 -11.429 14.865 1.00 87.12 206 ALA A N 1
ATOM 1658 C CA . ALA A 1 206 ? -16.336 -12.093 16.009 1.00 87.12 206 ALA A CA 1
ATOM 1659 C C . ALA A 1 206 ? -15.142 -11.281 16.514 1.00 87.12 206 ALA A C 1
ATOM 1661 O O . ALA A 1 206 ? -14.115 -11.223 15.839 1.00 87.12 206 ALA A O 1
ATOM 1662 N N . LEU A 1 207 ? -15.255 -10.699 17.706 1.00 84.44 207 LEU A N 1
ATOM 1663 C CA . LEU A 1 207 ? -14.181 -9.943 18.343 1.00 84.44 207 LEU A CA 1
ATOM 1664 C C . LEU A 1 207 ? -13.472 -10.829 19.361 1.00 84.44 207 LEU A C 1
ATOM 1666 O O . LEU A 1 207 ? -14.113 -11.431 20.223 1.00 84.44 207 LEU A O 1
ATOM 1670 N N . LYS A 1 208 ? -12.146 -10.938 19.262 1.00 86.56 208 LYS A N 1
ATOM 1671 C CA . LYS A 1 208 ? -11.329 -11.663 20.232 1.00 86.56 208 LYS A CA 1
ATOM 1672 C C . LYS A 1 208 ? -10.097 -10.877 20.673 1.00 86.56 208 LYS A C 1
ATOM 1674 O O . LYS A 1 208 ? -9.157 -10.754 19.898 1.00 86.56 208 LYS A O 1
ATOM 1679 N N . GLY A 1 209 ? -9.996 -10.506 21.942 1.00 86.50 209 GLY A N 1
ATOM 1680 C CA . GLY A 1 209 ? -8.788 -9.876 22.486 1.00 86.50 209 GLY A CA 1
ATOM 1681 C C . GLY A 1 209 ? -9.102 -8.701 23.394 1.00 86.50 209 GLY A C 1
ATOM 1682 O O . GLY A 1 209 ? -10.019 -8.818 24.198 1.00 86.50 209 GLY A O 1
ATOM 1683 N N . ASN A 1 210 ? -8.311 -7.633 23.307 1.00 84.44 210 ASN A N 1
ATOM 1684 C CA . ASN A 1 210 ? -8.557 -6.417 24.071 1.00 84.44 210 ASN A CA 1
ATOM 1685 C C . ASN A 1 210 ? -9.139 -5.364 23.144 1.00 84.44 210 ASN A C 1
ATOM 1687 O O . ASN A 1 210 ? -8.523 -5.041 22.130 1.00 84.44 210 ASN A O 1
ATOM 1691 N N . ASP A 1 211 ? -10.281 -4.829 23.524 1.00 83.38 211 ASP A N 1
ATOM 1692 C CA . ASP A 1 211 ? -10.941 -3.748 22.824 1.00 83.38 211 ASP A CA 1
ATOM 1693 C C . ASP A 1 211 ? -11.008 -2.535 23.753 1.00 83.38 211 ASP A C 1
ATOM 1695 O O . ASP A 1 211 ? -11.403 -2.662 24.912 1.00 83.38 211 ASP A O 1
ATOM 1699 N N . ASN A 1 212 ? -10.515 -1.385 23.298 1.00 84.06 212 ASN A N 1
ATOM 1700 C CA . ASN A 1 212 ? -10.476 -0.157 24.082 1.00 84.06 212 ASN A CA 1
ATOM 1701 C C . ASN A 1 212 ? -11.112 0.977 23.292 1.00 84.06 212 ASN A C 1
ATOM 1703 O O . ASN A 1 212 ? -10.520 1.515 22.351 1.00 84.06 212 ASN A O 1
ATOM 1707 N N . GLU A 1 213 ? -12.268 1.413 23.760 1.00 77.62 213 GLU A N 1
ATOM 1708 C CA . GLU A 1 213 ? -13.138 2.315 23.027 1.00 77.62 213 GLU A CA 1
ATOM 1709 C C . GLU A 1 213 ? -13.492 3.521 23.892 1.00 77.62 213 GLU A C 1
ATOM 1711 O O . GLU A 1 213 ? -13.863 3.403 25.065 1.00 77.62 213 GLU A O 1
ATOM 1716 N N . ARG A 1 214 ? -13.296 4.722 23.338 1.00 76.81 214 ARG A N 1
ATOM 1717 C CA . ARG A 1 214 ? -13.495 5.964 24.101 1.00 76.81 214 ARG A CA 1
ATOM 1718 C C . ARG A 1 214 ? -14.870 6.588 23.911 1.00 76.81 214 ARG A C 1
ATOM 1720 O O . ARG A 1 214 ? -15.393 7.105 24.888 1.00 76.81 214 ARG A O 1
ATOM 1727 N N . GLU A 1 215 ? -15.429 6.552 22.705 1.00 76.50 215 GLU A N 1
ATOM 1728 C CA . GLU A 1 215 ? -16.704 7.207 22.397 1.00 76.50 215 GLU A CA 1
ATOM 1729 C C . GLU A 1 215 ? -17.576 6.397 21.432 1.00 76.50 215 GLU A C 1
ATOM 1731 O O . GLU A 1 215 ? -17.075 5.903 20.421 1.00 76.50 215 GLU A O 1
ATOM 1736 N N . ARG A 1 216 ? -18.898 6.432 21.673 1.00 75.38 216 ARG A N 1
ATOM 1737 C CA . ARG A 1 216 ? -20.012 6.044 20.782 1.00 75.38 216 ARG A CA 1
ATOM 1738 C C . ARG A 1 216 ? -19.762 4.836 19.891 1.00 75.38 216 ARG A C 1
ATOM 1740 O O . ARG A 1 216 ? -19.242 4.988 18.785 1.00 75.38 216 ARG A O 1
ATOM 1747 N N . HIS A 1 217 ? -20.329 3.692 20.242 1.00 80.19 217 HIS A N 1
ATOM 1748 C CA . HIS A 1 217 ? -20.133 2.514 19.407 1.00 80.19 217 HIS A CA 1
ATOM 1749 C C . HIS A 1 217 ? -21.219 1.464 19.426 1.00 80.19 217 HIS A C 1
ATOM 1751 O O . HIS A 1 217 ? -22.070 1.409 20.309 1.00 80.19 217 HIS A O 1
ATOM 1757 N N . LEU A 1 218 ? -21.179 0.636 18.384 1.00 84.31 218 LEU A N 1
ATOM 1758 C CA . LEU A 1 218 ? -22.090 -0.469 18.163 1.00 84.31 218 LEU A CA 1
ATOM 1759 C C . LEU A 1 218 ? -21.298 -1.729 17.817 1.00 84.31 218 LEU A C 1
ATOM 1761 O O . LEU A 1 218 ? -20.592 -1.782 16.810 1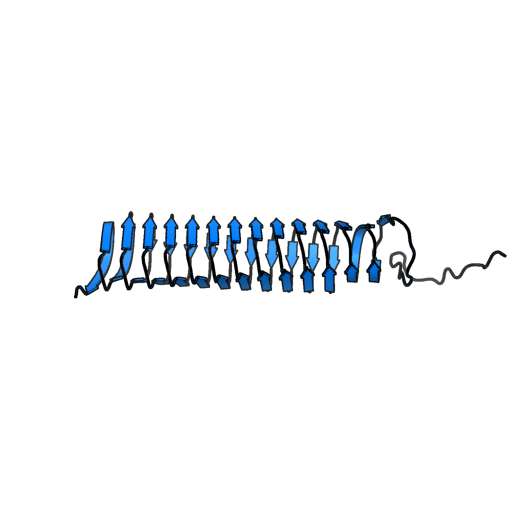.00 84.31 218 LEU A O 1
ATOM 1765 N N . LYS A 1 219 ? -21.463 -2.768 18.628 1.00 84.94 219 LYS A N 1
ATOM 1766 C CA . LYS A 1 219 ? -20.906 -4.098 18.389 1.00 84.94 219 LYS A CA 1
ATOM 1767 C C . LYS A 1 219 ? -22.025 -5.085 18.121 1.00 84.94 219 LYS A C 1
ATOM 1769 O O . LYS A 1 219 ? -22.961 -5.202 18.905 1.00 84.94 219 LYS A O 1
ATOM 1774 N N . ILE A 1 220 ? -21.911 -5.834 17.032 1.00 86.56 220 ILE A N 1
ATOM 1775 C CA . ILE A 1 220 ? -22.867 -6.870 16.649 1.00 86.56 220 ILE A CA 1
ATOM 1776 C C . ILE A 1 220 ? -22.109 -8.179 16.444 1.00 86.56 220 ILE A C 1
ATOM 1778 O O . ILE A 1 220 ? -21.308 -8.286 15.521 1.00 86.56 220 ILE A O 1
ATOM 1782 N N . GLY A 1 221 ? -22.367 -9.194 17.267 1.00 86.75 221 GLY A N 1
ATOM 1783 C CA . GLY A 1 221 ? -21.827 -10.541 17.090 1.00 86.75 221 GLY A CA 1
ATOM 1784 C C . GLY A 1 221 ? -21.287 -11.173 18.371 1.00 86.75 221 GLY A C 1
ATOM 1785 O O . GLY A 1 221 ? -21.934 -11.142 19.412 1.00 86.75 221 GLY A O 1
ATOM 1786 N N . VAL A 1 222 ? -20.137 -11.845 18.286 1.00 85.12 222 VAL A N 1
ATOM 1787 C CA . VAL A 1 222 ? -19.568 -12.609 19.410 1.00 85.12 222 VAL A CA 1
ATOM 1788 C C . VAL A 1 222 ? -18.358 -11.874 19.962 1.00 85.12 222 VAL A C 1
ATOM 1790 O O . VAL A 1 222 ? -17.343 -11.785 19.272 1.00 85.12 222 VAL A O 1
ATOM 1793 N N . LEU A 1 223 ? -18.436 -11.416 21.210 1.00 82.06 223 LEU A N 1
ATOM 1794 C CA . LEU A 1 223 ? -17.338 -10.738 21.900 1.00 82.06 223 LEU A CA 1
ATOM 1795 C C . LEU A 1 223 ? -16.635 -11.707 22.849 1.00 82.06 223 LEU A C 1
ATOM 1797 O O . LEU A 1 223 ? -17.272 -12.338 23.693 1.00 82.06 223 LEU A O 1
ATOM 1801 N N . LYS A 1 224 ? -15.316 -11.858 22.701 1.00 83.56 224 LYS A N 1
ATOM 1802 C CA . LYS A 1 224 ? -14.476 -12.703 23.556 1.00 83.56 224 LYS A CA 1
ATOM 1803 C C . LYS A 1 224 ? -13.211 -11.984 24.012 1.00 83.56 224 LYS A C 1
ATOM 1805 O O . LYS A 1 224 ? -12.271 -11.873 23.237 1.00 83.56 224 LYS A O 1
ATOM 1810 N N . GLY A 1 225 ? -13.098 -11.621 25.281 1.00 82.44 225 GLY A N 1
ATOM 1811 C CA . GLY A 1 225 ? -11.873 -11.014 25.814 1.00 82.44 225 GLY A CA 1
ATOM 1812 C C . GLY A 1 225 ? -12.160 -9.864 26.761 1.00 82.44 225 GLY A C 1
ATOM 1813 O O . GLY A 1 225 ? -13.137 -9.944 27.492 1.00 82.44 225 GLY A O 1
ATOM 1814 N N . ASN A 1 226 ? -11.298 -8.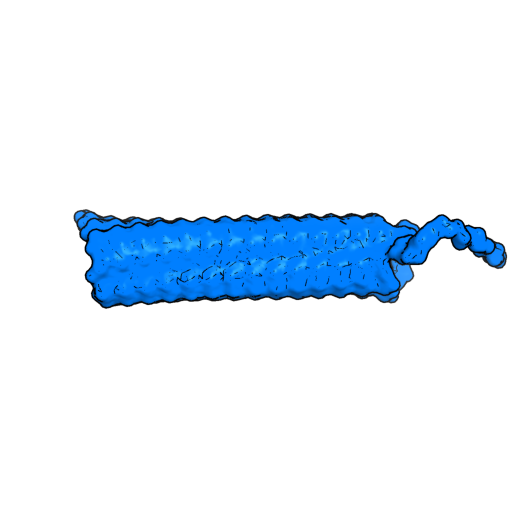852 26.779 1.00 82.12 226 ASN A N 1
ATOM 1815 C CA . ASN A 1 226 ? -11.506 -7.669 27.603 1.00 82.12 226 ASN A CA 1
ATOM 1816 C C . ASN A 1 226 ? -12.047 -6.549 26.733 1.00 82.12 226 ASN A C 1
ATOM 1818 O O . ASN A 1 226 ? -11.449 -6.229 25.707 1.00 82.12 226 ASN A O 1
ATOM 1822 N N . ASP A 1 227 ? -13.135 -5.957 27.180 1.00 80.88 227 ASP A N 1
ATOM 1823 C CA . ASP A 1 227 ? -13.760 -4.821 26.540 1.00 80.88 227 ASP A CA 1
ATOM 1824 C C . ASP A 1 227 ? -13.767 -3.654 27.528 1.00 80.88 227 ASP A C 1
ATOM 1826 O O . ASP A 1 227 ? -14.229 -3.809 28.658 1.00 80.88 227 ASP A O 1
ATOM 1830 N N . ASN A 1 228 ? -13.159 -2.529 27.163 1.00 81.00 228 ASN A N 1
ATOM 1831 C CA . ASN A 1 228 ? -13.080 -1.347 28.016 1.00 81.00 228 ASN A CA 1
ATOM 1832 C C . ASN A 1 228 ? -13.724 -0.163 27.304 1.00 81.00 228 ASN A C 1
ATOM 1834 O O . ASN A 1 228 ? -13.174 0.366 26.334 1.00 81.00 228 ASN A O 1
ATOM 1838 N N . GLU A 1 229 ? -14.835 0.306 27.857 1.00 73.44 229 GLU A N 1
ATOM 1839 C CA . GLU A 1 229 ? -15.713 1.279 27.216 1.00 73.44 229 GLU A CA 1
ATOM 1840 C C . GLU A 1 229 ? -15.957 2.468 28.150 1.00 73.44 229 GLU A C 1
ATOM 1842 O O . GLU A 1 229 ? -16.129 2.305 29.362 1.00 73.44 229 GLU A O 1
ATOM 1847 N N . ARG A 1 230 ? -15.905 3.691 27.607 1.00 68.56 230 ARG A N 1
ATOM 1848 C CA . ARG A 1 230 ? -15.999 4.931 28.407 1.00 68.56 230 ARG A CA 1
ATOM 1849 C C . ARG A 1 230 ? -17.260 5.760 28.182 1.00 68.56 230 ARG A C 1
ATOM 1851 O O . ARG A 1 230 ? -17.539 6.632 28.992 1.00 68.56 230 ARG A O 1
ATOM 1858 N N . GLU A 1 231 ? -17.976 5.564 27.082 1.00 69.88 231 GLU A N 1
ATOM 1859 C CA . GLU A 1 231 ? -19.185 6.328 26.761 1.00 69.88 231 GLU A CA 1
ATOM 1860 C C . GLU A 1 231 ? -20.113 5.506 25.856 1.00 69.88 231 GLU A C 1
ATOM 1862 O O . GLU A 1 231 ? -19.628 4.673 25.098 1.00 69.88 231 GLU A O 1
ATOM 1867 N N . ARG A 1 232 ? -21.421 5.814 25.883 1.00 68.94 232 ARG A N 1
ATOM 1868 C CA . ARG A 1 232 ? -22.508 5.347 24.988 1.00 68.94 232 ARG A CA 1
ATOM 1869 C C . ARG A 1 232 ? -22.168 4.173 24.061 1.00 68.94 232 ARG A C 1
ATOM 1871 O O . ARG A 1 232 ? -21.721 4.383 22.932 1.00 68.94 232 ARG A O 1
ATOM 1878 N N . HIS A 1 233 ? -22.550 2.974 24.466 1.00 75.62 233 HIS A N 1
ATOM 1879 C CA . HIS A 1 233 ? -22.333 1.756 23.699 1.00 75.62 233 HIS A CA 1
ATOM 1880 C C . HIS A 1 233 ? -23.614 0.957 23.483 1.00 75.62 233 HIS A C 1
ATOM 1882 O O . HIS A 1 233 ? -24.583 1.064 24.231 1.00 75.62 233 HIS A O 1
ATOM 1888 N N . LEU A 1 234 ? -23.623 0.143 22.431 1.00 81.00 234 LEU A N 1
ATOM 1889 C CA . LEU A 1 234 ? -24.655 -0.859 22.202 1.00 81.00 234 LEU A CA 1
ATOM 1890 C C . LEU A 1 234 ? -24.005 -2.162 21.744 1.00 81.00 234 LEU A C 1
ATOM 1892 O O . LEU A 1 234 ? -23.286 -2.201 20.746 1.00 81.00 234 LEU A O 1
ATOM 1896 N N . LYS A 1 235 ? -24.292 -3.245 22.464 1.00 80.81 235 LYS A N 1
ATOM 1897 C CA . LYS A 1 235 ? -23.821 -4.595 22.152 1.00 80.81 235 LYS A CA 1
ATOM 1898 C C . LYS A 1 235 ? -25.004 -5.483 21.810 1.00 80.81 235 LYS A C 1
ATOM 1900 O O . LYS A 1 235 ? -25.955 -5.590 22.576 1.00 80.81 235 LYS A O 1
ATOM 1905 N N . ILE A 1 236 ? -24.935 -6.146 20.663 1.00 82.94 236 ILE A N 1
ATOM 1906 C CA . ILE A 1 236 ? -25.946 -7.095 20.198 1.00 82.94 236 ILE A CA 1
ATOM 1907 C C . ILE A 1 236 ? -25.252 -8.423 19.909 1.00 82.94 236 ILE A C 1
ATOM 1909 O O . ILE A 1 236 ? -24.559 -8.564 18.904 1.00 82.94 236 ILE A O 1
ATOM 1913 N N . GLY A 1 237 ? -25.446 -9.415 20.776 1.00 83.00 237 GLY A N 1
ATOM 1914 C CA . GLY A 1 237 ? -24.955 -10.777 20.566 1.00 83.00 237 GLY A CA 1
ATOM 1915 C C . GLY A 1 237 ? -24.339 -11.406 21.814 1.00 83.00 237 GLY A C 1
ATOM 1916 O O . GLY A 1 237 ? -24.676 -11.043 22.936 1.00 83.00 237 GLY A O 1
ATOM 1917 N N . ALA A 1 238 ? -23.483 -12.411 21.625 1.00 80.94 238 ALA A N 1
ATOM 1918 C CA . ALA A 1 238 ? -22.975 -13.229 22.723 1.00 80.94 238 ALA A CA 1
ATOM 1919 C C . ALA A 1 238 ? -21.689 -12.642 23.319 1.00 80.94 238 ALA A C 1
ATOM 1921 O O . ALA A 1 238 ? -20.654 -12.599 22.648 1.00 80.94 238 ALA A O 1
ATOM 1922 N N . LEU A 1 239 ? -21.740 -12.280 24.600 1.00 79.38 239 LEU A N 1
ATOM 1923 C CA . LEU A 1 239 ? -20.596 -11.802 25.377 1.00 79.38 239 LEU A CA 1
ATOM 1924 C C . LEU A 1 239 ? -19.967 -12.957 26.164 1.00 79.38 239 LEU A C 1
ATOM 1926 O O . LEU A 1 239 ? -20.645 -13.671 26.902 1.00 79.38 239 LEU A O 1
ATOM 1930 N N . LYS A 1 240 ? -18.664 -13.177 25.985 1.00 76.25 240 LYS A N 1
ATOM 1931 C CA . LYS A 1 240 ? -17.861 -14.149 26.742 1.00 76.25 240 LYS A CA 1
ATOM 1932 C C . LYS A 1 240 ? -16.512 -13.520 27.096 1.00 76.25 240 LYS A C 1
ATOM 1934 O O . LYS A 1 240 ? -15.512 -13.798 26.437 1.00 76.25 240 LYS A O 1
ATOM 1939 N N . GLY A 1 241 ? -16.483 -12.662 28.109 1.00 71.56 241 GLY A N 1
ATOM 1940 C CA . GLY A 1 241 ? -15.308 -11.863 28.451 1.00 71.56 241 GLY A CA 1
ATOM 1941 C C . GLY A 1 241 ? -15.526 -10.953 29.657 1.00 71.56 241 GLY A C 1
ATOM 1942 O O . GLY A 1 241 ? -16.596 -10.995 30.258 1.00 71.56 241 GLY A O 1
ATOM 1943 N N . ASN A 1 242 ? -14.512 -10.155 29.989 1.00 76.38 242 ASN A N 1
ATOM 1944 C CA . ASN A 1 242 ? -14.628 -9.091 30.980 1.00 76.38 242 ASN A CA 1
ATOM 1945 C C . ASN A 1 242 ? -15.066 -7.814 30.272 1.00 76.38 242 ASN A C 1
ATOM 1947 O O . ASN A 1 242 ? -14.433 -7.411 29.296 1.00 76.38 242 ASN A O 1
ATOM 1951 N N . ASP A 1 243 ? -16.115 -7.195 30.790 1.00 76.62 243 ASP A N 1
ATOM 1952 C CA . ASP A 1 243 ? -16.674 -5.961 30.263 1.00 76.62 243 ASP A CA 1
ATOM 1953 C C . ASP A 1 243 ? -16.550 -4.871 31.326 1.00 76.62 243 ASP A C 1
ATOM 1955 O O . ASP A 1 243 ? -17.108 -4.998 32.418 1.00 76.62 243 ASP A O 1
ATOM 1959 N N . ASN A 1 244 ? -15.742 -3.851 31.049 1.00 75.62 244 ASN A N 1
ATOM 1960 C CA . ASN A 1 244 ? -15.501 -2.733 31.950 1.00 75.62 244 ASN A CA 1
ATOM 1961 C C . ASN A 1 244 ? -16.130 -1.475 31.357 1.00 75.62 244 ASN A C 1
ATOM 1963 O O . ASN A 1 244 ? -15.493 -0.731 30.606 1.00 75.62 244 ASN A O 1
ATOM 1967 N N . GLU A 1 245 ? -17.366 -1.225 31.760 1.00 69.50 245 GLU A N 1
ATOM 1968 C CA . GLU A 1 245 ? -18.130 -0.048 31.373 1.00 69.50 245 GLU A CA 1
ATOM 1969 C C . GLU A 1 245 ? -17.903 1.066 32.408 1.00 69.50 245 GLU A C 1
ATOM 1971 O O . GLU A 1 245 ? -18.082 0.876 33.614 1.00 69.50 245 GLU A O 1
ATOM 1976 N N . ARG A 1 246 ? -17.463 2.245 31.961 1.00 60.50 246 ARG A N 1
ATOM 1977 C CA . ARG A 1 246 ? -17.424 3.460 32.788 1.00 60.50 246 ARG A CA 1
ATOM 1978 C C . ARG A 1 246 ? -18.349 4.499 32.187 1.00 60.50 246 ARG A C 1
ATOM 1980 O O . ARG A 1 246 ? -17.913 5.249 31.329 1.00 60.50 246 ARG A O 1
ATOM 1987 N N . GLU A 1 247 ? -19.583 4.575 32.663 1.00 54.03 247 GLU A N 1
ATOM 1988 C CA . GLU A 1 247 ? -20.495 5.666 32.313 1.00 54.03 247 GLU A CA 1
ATOM 1989 C C . GLU A 1 247 ? -20.174 6.926 33.147 1.00 54.03 247 GLU A C 1
ATOM 1991 O O . GLU A 1 247 ? -19.850 6.836 34.336 1.00 54.03 247 GLU A O 1
ATOM 1996 N N . ARG A 1 248 ? -20.222 8.106 32.519 1.00 50.22 248 ARG A N 1
ATOM 1997 C CA . ARG A 1 248 ? -20.283 9.417 33.184 1.00 50.22 248 ARG A CA 1
ATOM 1998 C C . ARG A 1 248 ? -21.555 10.130 32.770 1.00 50.22 248 ARG A C 1
ATOM 2000 O O . ARG A 1 248 ? -21.879 10.064 31.564 1.00 50.22 248 ARG A O 1
#

Foldseek 3Di:
DDDDDDPDDDPPFEDADDDDDDDADEDEGEYEDEAEEEDEYEYEEAYEEEYEYEDEYEYEEHYAEEYAYEDHYEYEEEAYEEYHYEEAYEYEEAHEYEYAYEYAYEYEEHAYEEYHYEEHYEYEYEHYEEYAYEEHYEYHEEYAYEYHYEYAYEYEYHYEEEYHYEEHYEYEYEAYEEYAYEEHYEYAEEHAYEYHYEDAYEYAEHYAEEYHYEYHYEYAYEYYEEYDYEEHYYYHYHYHYHYHYHYD

Sequence (248 aa):
MIIERSIGQYPLGCIIVRGTERERRRKGAVLKGNDNERERHLKIGALKGNDNERERHLKVGALKGNDNERERHLKIGVLKGNDNERERHLKIGALKGNDNERERHLKVGALKGNDNERERHLKIGVLKGNDNERERHLKIGALKGNDNERERHLKVGALKGNDNERERHLKIGVLKGNDNERERHLKIGALKGNDNERERHLKVGALKGNDNERERHLKIGVLKGNDNERERHLKIGALKGNDNERER

pLDDT: mean 77.94, std 16.01, range [27.67, 92.62]

Radius of gyration: 24.11 Å; chains: 1; bounding box: 61×26×79 Å